Protein AF-A0A9W5V454-F1 (afdb_monomer_lite)

Structure (mmCIF, N/CA/C/O backbone):
data_AF-A0A9W5V454-F1
#
_entry.id   AF-A0A9W5V454-F1
#
loop_
_atom_site.group_PDB
_atom_site.id
_atom_site.type_symbol
_atom_site.label_atom_id
_atom_site.label_alt_id
_atom_site.label_comp_id
_atom_site.label_asym_id
_atom_site.label_entity_id
_atom_site.label_seq_id
_atom_site.pdbx_PDB_ins_code
_atom_site.Cartn_x
_atom_site.Cartn_y
_atom_site.Cartn_z
_atom_site.occupancy
_atom_site.B_iso_or_equiv
_atom_site.auth_seq_id
_atom_site.auth_comp_id
_atom_site.auth_asym_id
_atom_site.auth_atom_id
_atom_site.pdbx_PDB_model_num
ATOM 1 N N . MET A 1 1 ? 16.410 -7.524 -30.803 1.00 39.75 1 MET A N 1
ATOM 2 C CA . MET A 1 1 ? 15.091 -7.463 -30.136 1.00 39.75 1 MET A CA 1
ATOM 3 C C . MET A 1 1 ? 14.553 -6.061 -30.378 1.00 39.75 1 MET A C 1
ATOM 5 O O . MET A 1 1 ? 15.147 -5.115 -29.874 1.00 39.75 1 MET A O 1
ATOM 9 N N . LYS A 1 2 ? 13.584 -5.904 -31.294 1.00 37.28 2 LYS A N 1
ATOM 10 C CA . LYS A 1 2 ? 13.035 -4.589 -31.675 1.00 37.28 2 LYS A CA 1
ATOM 11 C C . LYS A 1 2 ? 12.623 -3.835 -30.408 1.00 37.28 2 LYS A C 1
ATOM 13 O O . LYS A 1 2 ? 12.074 -4.455 -29.501 1.00 37.28 2 LYS A O 1
ATOM 18 N N . ARG A 1 3 ? 12.926 -2.531 -30.350 1.00 53.31 3 ARG A N 1
ATOM 19 C CA . ARG A 1 3 ? 12.404 -1.606 -29.335 1.00 53.31 3 ARG A CA 1
ATOM 20 C C . ARG A 1 3 ? 10.902 -1.874 -29.227 1.00 53.31 3 ARG A C 1
ATOM 22 O O . ARG A 1 3 ? 10.184 -1.591 -30.176 1.00 53.31 3 ARG A O 1
ATOM 29 N N . ILE A 1 4 ? 10.464 -2.500 -28.132 1.00 59.22 4 ILE A N 1
ATOM 30 C CA . ILE A 1 4 ? 9.062 -2.928 -27.959 1.00 59.22 4 ILE A CA 1
ATOM 31 C C . ILE A 1 4 ? 8.127 -1.713 -28.023 1.00 59.22 4 ILE A C 1
ATOM 33 O O . ILE A 1 4 ? 6.970 -1.844 -28.396 1.00 59.22 4 ILE A O 1
ATOM 37 N N . VAL A 1 5 ? 8.663 -0.520 -27.755 1.00 68.50 5 VAL A N 1
ATOM 38 C CA . VAL A 1 5 ? 7.980 0.750 -27.967 1.00 68.50 5 VAL A CA 1
ATOM 39 C C . VAL A 1 5 ? 8.923 1.696 -28.700 1.00 68.50 5 VAL A C 1
ATOM 41 O O . VAL A 1 5 ? 10.038 1.959 -28.236 1.00 68.50 5 VAL A O 1
ATOM 44 N N . ASP A 1 6 ? 8.491 2.195 -29.855 1.00 81.38 6 ASP A N 1
ATOM 45 C CA . ASP A 1 6 ? 9.189 3.273 -30.546 1.00 81.38 6 ASP A CA 1
ATOM 46 C C . ASP A 1 6 ? 9.173 4.548 -29.688 1.00 81.38 6 ASP A C 1
ATOM 48 O O . ASP A 1 6 ? 8.191 4.853 -29.008 1.00 81.38 6 ASP A O 1
ATOM 52 N N . GLN A 1 7 ? 10.277 5.294 -29.686 1.00 80.88 7 GLN A N 1
ATOM 53 C CA . GLN A 1 7 ? 10.395 6.461 -28.820 1.00 80.88 7 GLN A CA 1
ATOM 54 C C . GLN A 1 7 ? 9.442 7.594 -29.211 1.00 80.88 7 GLN A C 1
ATOM 56 O O . GLN A 1 7 ? 8.850 8.189 -28.315 1.00 80.88 7 GLN A O 1
ATOM 61 N N . ALA A 1 8 ? 9.230 7.840 -30.504 1.00 83.00 8 ALA A N 1
ATOM 62 C CA . ALA A 1 8 ? 8.271 8.840 -30.961 1.00 83.00 8 ALA A CA 1
ATOM 63 C C . ALA A 1 8 ? 6.833 8.428 -30.615 1.00 83.00 8 ALA A C 1
ATOM 65 O O . ALA A 1 8 ? 6.040 9.274 -30.204 1.00 83.00 8 ALA A O 1
ATOM 66 N N . ILE A 1 9 ? 6.506 7.132 -30.697 1.00 84.00 9 ILE A N 1
ATOM 67 C CA . ILE A 1 9 ? 5.191 6.625 -30.270 1.00 84.00 9 ILE A CA 1
ATOM 68 C C . ILE A 1 9 ? 5.005 6.837 -28.764 1.00 84.00 9 ILE A C 1
ATOM 70 O O . ILE A 1 9 ? 4.002 7.407 -28.339 1.00 84.00 9 ILE A O 1
ATOM 74 N N . TYR A 1 10 ? 5.991 6.451 -27.954 1.00 87.00 10 TYR A N 1
ATOM 75 C CA . TYR A 1 10 ? 5.958 6.649 -26.505 1.00 87.00 10 TYR A CA 1
ATOM 76 C C . TYR A 1 10 ? 5.774 8.125 -26.125 1.00 87.00 10 TYR A C 1
ATOM 78 O O . TYR A 1 10 ? 4.933 8.467 -25.293 1.00 87.00 10 TYR A O 1
ATOM 86 N N . GLU A 1 11 ? 6.556 9.011 -26.740 1.00 87.06 11 GLU A N 1
ATOM 87 C CA . GLU A 1 11 ? 6.515 10.445 -26.457 1.00 87.06 11 GLU A CA 1
ATOM 88 C C . GLU A 1 11 ? 5.177 11.069 -26.854 1.00 87.06 11 GLU A C 1
ATOM 90 O O . GLU A 1 11 ? 4.673 11.912 -26.114 1.00 87.06 11 GLU A O 1
ATOM 95 N N . LYS A 1 12 ? 4.567 10.607 -27.948 1.00 89.00 12 LYS A N 1
ATOM 96 C CA . LYS A 1 12 ? 3.284 11.114 -28.439 1.00 89.00 12 LYS A CA 1
ATOM 97 C C . LYS A 1 12 ? 2.076 10.612 -27.643 1.00 89.00 12 LYS A C 1
ATOM 99 O O . LYS A 1 12 ? 1.143 11.379 -27.433 1.00 89.00 12 LYS A O 1
ATOM 104 N N . HIS A 1 13 ? 2.074 9.346 -27.232 1.00 89.62 13 HIS A N 1
ATOM 105 C CA . HIS A 1 13 ? 0.851 8.665 -26.792 1.00 89.62 13 HIS A CA 1
ATOM 106 C C . HIS A 1 13 ? 0.743 8.454 -25.275 1.00 89.62 13 HIS A C 1
ATOM 108 O O . HIS A 1 13 ? -0.348 8.536 -24.711 1.00 89.62 13 HIS A O 1
ATOM 114 N N . VAL A 1 14 ? 1.858 8.226 -24.579 1.00 92.69 14 VAL A N 1
ATOM 115 C CA . VAL A 1 14 ? 1.839 8.004 -23.123 1.00 92.69 14 VAL A CA 1
ATOM 116 C C . VAL A 1 14 ? 1.558 9.317 -22.386 1.00 92.69 14 VAL A C 1
ATOM 118 O O . VAL A 1 14 ? 2.059 10.372 -22.786 1.00 92.69 14 VAL A O 1
ATOM 121 N N . SER A 1 15 ? 0.779 9.270 -21.301 1.00 91.88 15 SER A N 1
ATOM 122 C CA . SER A 1 15 ? 0.438 10.468 -20.524 1.00 91.88 15 SER A CA 1
ATOM 123 C C . SER A 1 15 ? 1.676 11.142 -19.919 1.00 91.88 15 SER A C 1
ATOM 125 O O . SER A 1 15 ? 2.650 10.490 -19.530 1.00 91.88 15 SER A O 1
ATOM 127 N N . GLN A 1 16 ? 1.658 12.477 -19.852 1.00 87.00 16 GLN A N 1
ATOM 128 C CA . GLN A 1 16 ? 2.783 13.236 -19.302 1.00 87.00 16 GLN A CA 1
ATOM 129 C C . GLN A 1 16 ? 2.963 12.985 -17.799 1.00 87.00 16 GLN A C 1
ATOM 131 O O . GLN A 1 16 ? 4.095 12.913 -17.329 1.00 87.00 16 GLN A O 1
ATOM 136 N N . GLU A 1 17 ? 1.868 12.785 -17.066 1.00 86.06 17 GLU A N 1
ATOM 137 C CA . GLU A 1 17 ? 1.885 12.449 -15.639 1.00 86.06 17 GLU A CA 1
ATOM 138 C C . GLU A 1 17 ? 2.653 11.152 -15.370 1.00 86.06 17 GLU A C 1
ATOM 140 O O . GLU A 1 17 ? 3.581 11.135 -14.564 1.00 86.06 17 GLU A O 1
ATOM 145 N N . ASN A 1 18 ? 2.353 10.088 -16.120 1.00 93.19 18 ASN A N 1
ATOM 146 C CA . ASN A 1 18 ? 3.050 8.812 -15.988 1.00 93.19 18 ASN A CA 1
ATOM 147 C C . ASN A 1 18 ? 4.543 8.925 -16.341 1.00 93.19 18 ASN A C 1
ATOM 149 O O . ASN A 1 18 ? 5.389 8.314 -15.686 1.00 93.19 18 ASN A O 1
ATOM 153 N N . LYS A 1 19 ? 4.895 9.727 -17.358 1.00 91.62 19 LYS A N 1
ATOM 154 C CA . LYS A 1 19 ? 6.303 9.995 -17.707 1.00 91.62 19 LYS A CA 1
ATOM 155 C C . LYS A 1 19 ? 7.037 10.716 -16.577 1.00 91.62 19 LYS A C 1
ATOM 157 O O . LYS A 1 19 ? 8.186 10.374 -16.299 1.00 91.62 19 LYS A O 1
ATOM 162 N N . ASN A 1 20 ? 6.391 11.700 -15.952 1.00 87.56 20 ASN A N 1
ATOM 163 C CA . ASN A 1 20 ? 6.958 12.448 -14.832 1.00 87.56 20 ASN A CA 1
ATOM 164 C C . ASN A 1 20 ? 7.183 11.528 -13.624 1.00 87.56 20 ASN A C 1
ATOM 166 O O . ASN A 1 20 ? 8.293 11.485 -13.108 1.00 87.56 20 ASN A O 1
ATOM 170 N N . LEU A 1 21 ? 6.204 10.685 -13.285 1.00 90.50 21 LEU A N 1
ATOM 171 C CA . LEU A 1 21 ? 6.318 9.698 -12.207 1.00 90.50 21 LEU A CA 1
ATOM 172 C C . LEU A 1 21 ? 7.517 8.765 -12.394 1.00 90.50 21 LEU A C 1
ATOM 174 O O . LEU A 1 21 ? 8.324 8.579 -11.484 1.00 90.50 21 LEU A O 1
ATOM 178 N N . VAL A 1 22 ? 7.687 8.208 -13.596 1.00 93.88 22 VAL A N 1
ATOM 179 C CA . VAL A 1 22 ? 8.844 7.349 -13.890 1.00 93.88 22 VAL A CA 1
ATOM 180 C C . VAL A 1 22 ? 10.156 8.127 -13.785 1.00 93.88 22 VAL A C 1
ATOM 182 O O . VAL A 1 22 ? 11.158 7.578 -13.326 1.00 93.88 22 VAL A O 1
ATOM 185 N N . LYS A 1 23 ? 10.178 9.398 -14.195 1.00 89.75 23 LYS A N 1
ATOM 186 C CA . LYS A 1 23 ? 11.367 10.247 -14.079 1.00 89.75 23 LYS A CA 1
ATOM 187 C C . LYS A 1 23 ? 11.752 10.462 -12.614 1.00 89.75 23 LYS A C 1
ATOM 189 O O . LYS A 1 23 ? 12.921 10.265 -12.285 1.00 89.75 23 LYS A O 1
ATOM 194 N N . ASP A 1 24 ? 10.793 10.796 -11.760 1.00 87.88 24 ASP A N 1
ATOM 195 C CA . ASP A 1 24 ? 11.021 11.029 -10.330 1.00 87.88 24 ASP A CA 1
ATOM 196 C C . ASP A 1 24 ? 11.481 9.744 -9.635 1.00 87.88 24 ASP A C 1
ATOM 198 O O . ASP A 1 24 ? 12.518 9.727 -8.969 1.00 87.88 24 ASP A O 1
ATOM 202 N N . PHE A 1 25 ? 10.821 8.622 -9.934 1.00 93.81 25 PHE A N 1
ATOM 203 C CA . PHE A 1 25 ? 11.232 7.295 -9.481 1.00 93.81 25 PHE A CA 1
ATOM 204 C C . PHE A 1 25 ? 12.695 6.974 -9.834 1.00 93.81 25 PHE A C 1
ATOM 206 O O . PHE A 1 25 ? 13.459 6.474 -9.004 1.00 93.81 25 PHE A O 1
ATOM 213 N N . LEU A 1 26 ? 13.117 7.249 -11.073 1.00 91.31 26 LEU A N 1
ATOM 214 C CA . LEU A 1 26 ? 14.489 6.984 -11.514 1.00 91.31 26 LEU A CA 1
ATOM 215 C C . LEU A 1 26 ? 15.509 7.912 -10.839 1.00 91.31 26 LEU A C 1
ATOM 217 O O . LEU A 1 26 ? 16.629 7.470 -10.565 1.00 91.31 26 LEU A O 1
ATOM 221 N N . ILE A 1 27 ? 15.142 9.169 -10.565 1.00 83.81 27 ILE A N 1
ATOM 222 C CA . ILE A 1 27 ? 15.972 10.114 -9.805 1.00 83.81 27 ILE A CA 1
ATOM 223 C C . ILE A 1 27 ? 16.188 9.587 -8.385 1.00 83.81 27 ILE A C 1
ATOM 225 O O . ILE A 1 27 ? 17.335 9.498 -7.944 1.00 83.81 27 ILE A O 1
ATOM 229 N N . GLU A 1 28 ? 15.126 9.140 -7.718 1.00 86.81 28 GLU A N 1
ATOM 230 C CA . GLU A 1 28 ? 15.200 8.576 -6.369 1.00 86.81 28 GLU A CA 1
ATOM 231 C C . GLU A 1 28 ? 16.066 7.309 -6.340 1.00 86.81 28 GLU A C 1
ATOM 233 O O . GLU A 1 28 ? 16.999 7.181 -5.544 1.00 86.81 28 GLU A O 1
ATOM 238 N N . LYS A 1 29 ? 15.867 6.378 -7.283 1.00 89.50 29 LYS A N 1
ATOM 239 C CA . LYS A 1 29 ? 16.714 5.174 -7.369 1.00 89.50 29 LYS A CA 1
ATOM 240 C C . LYS A 1 29 ? 18.180 5.501 -7.640 1.00 89.50 29 LYS A C 1
ATOM 242 O O . LYS A 1 29 ? 19.059 4.784 -7.154 1.00 89.50 29 LYS A O 1
ATOM 247 N N . LYS A 1 30 ? 18.462 6.570 -8.388 1.00 88.06 30 LYS A N 1
ATOM 248 C CA . LYS A 1 30 ? 19.827 7.060 -8.597 1.00 88.06 30 LYS A CA 1
ATOM 249 C C . LYS A 1 30 ? 20.415 7.630 -7.305 1.00 88.06 30 LYS A C 1
ATOM 251 O O . LYS A 1 30 ? 21.558 7.307 -6.991 1.00 88.06 30 LYS A O 1
ATOM 256 N N . ALA A 1 31 ? 19.646 8.414 -6.549 1.00 77.44 31 ALA A N 1
ATOM 257 C CA . ALA A 1 31 ? 20.058 8.943 -5.247 1.00 77.44 31 ALA A CA 1
ATOM 258 C C . ALA A 1 31 ? 20.346 7.820 -4.232 1.00 77.44 31 ALA A C 1
ATOM 260 O O . ALA A 1 31 ? 21.327 7.886 -3.497 1.00 77.44 31 ALA A O 1
ATOM 261 N N . GLN A 1 32 ? 19.583 6.723 -4.285 1.00 86.12 32 GLN A N 1
ATOM 262 C CA . GLN A 1 32 ? 19.812 5.492 -3.511 1.00 86.12 32 GLN A CA 1
ATOM 263 C C . GLN A 1 32 ? 21.045 4.677 -3.964 1.00 86.12 32 GLN A C 1
ATOM 265 O O . GLN A 1 32 ? 21.278 3.576 -3.459 1.00 86.12 32 GLN A O 1
ATOM 270 N N . GLY A 1 33 ? 21.824 5.161 -4.937 1.00 86.69 33 GLY A N 1
ATOM 271 C CA . GLY A 1 33 ? 23.062 4.522 -5.386 1.00 86.69 33 GLY A CA 1
ATOM 272 C C . GLY A 1 33 ? 22.863 3.273 -6.250 1.00 86.69 33 GLY A C 1
ATOM 273 O O . GLY A 1 33 ? 23.749 2.419 -6.309 1.00 86.69 33 GLY A O 1
ATOM 274 N N . LYS A 1 34 ? 21.711 3.115 -6.918 1.00 91.44 34 LYS A N 1
ATOM 275 C CA . LYS A 1 34 ? 21.506 1.989 -7.846 1.00 91.44 34 LYS A CA 1
ATOM 276 C C . LYS A 1 34 ? 22.425 2.096 -9.066 1.00 91.44 34 LYS A C 1
ATOM 278 O O . LYS A 1 34 ? 22.668 3.180 -9.592 1.00 91.44 34 LYS A O 1
ATOM 283 N N . ALA A 1 35 ? 22.897 0.943 -9.542 1.00 93.62 35 ALA A N 1
ATOM 284 C CA . ALA A 1 35 ? 23.767 0.860 -10.710 1.00 93.62 35 ALA A CA 1
ATOM 285 C C . ALA A 1 35 ? 23.092 1.433 -11.968 1.00 93.62 35 ALA A C 1
ATOM 287 O O . ALA A 1 35 ? 21.892 1.250 -12.185 1.00 93.62 35 ALA A O 1
ATOM 288 N N . ALA A 1 36 ? 23.881 2.071 -12.838 1.00 92.88 36 ALA A N 1
ATOM 289 C CA . ALA A 1 36 ? 23.383 2.695 -14.066 1.00 92.88 36 ALA A CA 1
ATOM 290 C C . ALA A 1 36 ? 22.657 1.700 -14.990 1.00 92.88 36 ALA A C 1
ATOM 292 O O . ALA A 1 36 ? 21.616 2.029 -15.556 1.00 92.88 36 ALA A O 1
ATOM 293 N N . SER A 1 37 ? 23.153 0.463 -15.078 1.00 90.69 37 SER A N 1
ATOM 294 C CA . SER A 1 37 ? 22.503 -0.623 -15.822 1.00 90.69 37 SER A CA 1
ATOM 295 C C . SER A 1 37 ? 21.125 -0.978 -15.252 1.00 90.69 37 SER A C 1
ATOM 297 O O . SER A 1 37 ? 20.185 -1.210 -16.006 1.00 90.69 37 SER A O 1
ATOM 299 N N . THR A 1 38 ? 20.966 -0.957 -13.926 1.00 91.69 38 THR A N 1
ATOM 300 C CA . THR A 1 38 ? 19.680 -1.193 -13.255 1.00 91.69 38 THR A CA 1
ATOM 301 C C . THR A 1 38 ? 18.695 -0.052 -13.503 1.00 91.69 38 THR A C 1
ATOM 303 O O . THR A 1 38 ? 17.525 -0.307 -13.768 1.00 91.69 38 THR A O 1
ATOM 306 N N . LEU A 1 39 ? 19.153 1.204 -13.469 1.00 91.81 39 LEU A N 1
ATOM 307 C CA . LEU A 1 39 ? 18.317 2.367 -13.800 1.00 91.81 39 LEU A CA 1
ATOM 308 C C . LEU A 1 39 ? 17.845 2.321 -15.255 1.00 91.81 39 LEU A C 1
ATOM 310 O O . LEU A 1 39 ? 16.681 2.589 -15.547 1.00 91.81 39 LEU A O 1
ATOM 314 N N . GLN A 1 40 ? 18.739 1.935 -16.166 1.00 92.25 40 GLN A N 1
ATOM 315 C CA . GLN A 1 40 ? 18.404 1.758 -17.571 1.00 92.25 40 GLN A CA 1
ATOM 316 C C . GLN A 1 40 ? 17.364 0.645 -17.757 1.00 92.25 40 GLN A C 1
ATOM 318 O O . GLN A 1 40 ? 16.404 0.835 -18.500 1.00 92.25 40 GLN A O 1
ATOM 323 N N . GLN A 1 41 ? 17.513 -0.478 -17.050 1.00 91.19 41 GLN A N 1
ATOM 324 C CA . GLN A 1 41 ? 16.542 -1.570 -17.070 1.00 91.19 41 GLN A CA 1
ATOM 325 C C . GLN A 1 41 ? 15.166 -1.116 -16.564 1.00 91.19 41 GLN A C 1
ATOM 327 O O . GLN A 1 41 ? 14.173 -1.325 -17.256 1.00 91.19 41 GLN A O 1
ATOM 332 N N . TYR A 1 42 ? 15.106 -0.428 -15.416 1.00 94.88 42 TYR A N 1
ATOM 333 C CA . TYR A 1 42 ? 13.855 0.128 -14.893 1.00 94.88 42 TYR A CA 1
ATOM 334 C C . TYR A 1 42 ? 13.178 1.068 -15.890 1.00 94.88 42 TYR A C 1
ATOM 336 O O . TYR A 1 42 ? 11.975 0.959 -16.106 1.00 94.88 42 TYR A O 1
ATOM 344 N N . ASN A 1 43 ? 13.946 1.958 -16.522 1.00 93.44 43 ASN A N 1
ATOM 345 C CA . ASN A 1 43 ? 13.423 2.869 -17.533 1.00 93.44 43 ASN A CA 1
ATOM 346 C C . ASN A 1 43 ? 12.803 2.096 -18.707 1.00 93.44 43 ASN A C 1
ATOM 348 O O . ASN A 1 43 ? 11.653 2.331 -19.067 1.00 93.44 43 ASN A O 1
ATOM 352 N N . TRP A 1 44 ? 13.525 1.129 -19.279 1.00 92.00 44 TRP A N 1
ATOM 353 C CA . TRP A 1 44 ? 13.001 0.332 -20.392 1.00 92.00 44 TRP A CA 1
ATOM 354 C C . TRP A 1 44 ? 11.741 -0.445 -20.025 1.00 92.00 44 TRP A C 1
ATOM 356 O O . TRP A 1 44 ? 10.802 -0.500 -20.818 1.00 92.00 44 TRP A O 1
ATOM 366 N N . ASP A 1 45 ? 11.709 -1.013 -18.826 1.00 94.31 45 ASP A N 1
ATOM 367 C CA . ASP A 1 45 ? 10.592 -1.821 -18.352 1.00 94.31 45 ASP A CA 1
ATOM 368 C C . ASP A 1 45 ? 9.345 -0.973 -18.136 1.00 94.31 45 ASP A C 1
ATOM 370 O O . ASP A 1 45 ? 8.279 -1.288 -18.669 1.00 94.31 45 ASP A O 1
ATOM 374 N N . LEU A 1 46 ? 9.495 0.152 -17.438 1.00 95.38 46 LEU A N 1
ATOM 375 C CA . LEU A 1 46 ? 8.398 1.078 -17.186 1.00 95.38 46 LEU A CA 1
ATOM 376 C C . LEU A 1 46 ? 7.894 1.721 -18.480 1.00 95.38 46 LEU A C 1
ATOM 378 O O . LEU A 1 46 ? 6.691 1.897 -18.629 1.00 95.38 46 LEU A O 1
ATOM 382 N N . ARG A 1 47 ? 8.759 1.983 -19.467 1.00 93.38 47 ARG A N 1
ATOM 383 C CA . ARG A 1 47 ? 8.318 2.472 -20.785 1.00 93.38 47 ARG A CA 1
ATOM 384 C C . ARG A 1 47 ? 7.395 1.490 -21.503 1.00 93.38 47 ARG A C 1
ATOM 386 O O . ARG A 1 47 ? 6.403 1.915 -22.087 1.00 93.38 47 ARG A O 1
ATOM 393 N N . ILE A 1 48 ? 7.713 0.196 -21.457 1.00 92.62 48 ILE A N 1
ATOM 394 C CA . ILE A 1 48 ? 6.869 -0.856 -22.045 1.00 92.62 48 ILE A CA 1
ATOM 395 C C . ILE A 1 48 ? 5.523 -0.912 -21.327 1.00 92.62 48 ILE A C 1
ATOM 397 O O . ILE A 1 48 ? 4.480 -0.932 -21.975 1.00 92.62 48 ILE A O 1
ATOM 401 N N . ILE A 1 49 ? 5.549 -0.892 -19.994 1.00 95.12 49 ILE A N 1
ATOM 402 C CA . ILE A 1 49 ? 4.342 -0.909 -19.165 1.00 95.12 49 ILE A CA 1
ATOM 403 C C . ILE A 1 49 ? 3.443 0.287 -19.477 1.00 95.12 49 ILE A C 1
ATOM 405 O O . ILE A 1 49 ? 2.260 0.104 -19.741 1.00 95.12 49 ILE A O 1
ATOM 409 N N . LEU A 1 50 ? 3.998 1.498 -19.487 1.00 95.44 50 LEU A N 1
ATOM 410 C CA . LEU A 1 50 ? 3.235 2.718 -19.734 1.00 95.44 50 LEU A CA 1
ATOM 411 C C . LEU A 1 50 ? 2.609 2.755 -21.128 1.00 95.44 50 LEU A C 1
ATOM 413 O O . LEU A 1 50 ? 1.491 3.236 -21.285 1.00 95.44 50 LEU A O 1
ATOM 417 N N . PHE A 1 51 ? 3.299 2.215 -22.132 1.00 93.56 51 PHE A N 1
ATOM 418 C CA . PHE A 1 51 ? 2.717 2.066 -23.461 1.00 93.56 51 PHE A CA 1
ATOM 419 C C . PHE A 1 51 ? 1.542 1.082 -23.463 1.00 93.56 51 PHE A C 1
ATOM 421 O O . PHE A 1 51 ? 0.494 1.384 -24.015 1.00 93.56 51 PHE A O 1
ATOM 428 N N . LEU A 1 52 ? 1.658 -0.059 -22.787 1.00 93.44 52 LEU A N 1
ATOM 429 C CA . LEU A 1 52 ? 0.552 -1.020 -22.711 1.00 93.44 52 LEU A CA 1
ATOM 430 C C . LEU A 1 52 ? -0.623 -0.503 -21.870 1.00 93.44 52 LEU A C 1
ATOM 432 O O . LEU A 1 52 ? -1.770 -0.844 -22.145 1.00 93.44 52 LEU A O 1
ATOM 436 N N . ILE A 1 53 ? -0.362 0.367 -20.893 1.00 94.81 53 ILE A N 1
ATOM 437 C CA . ILE A 1 53 ? -1.403 1.115 -20.177 1.00 94.81 53 ILE A CA 1
ATOM 438 C C . ILE A 1 53 ? -2.139 2.071 -21.119 1.00 94.81 53 ILE A C 1
ATOM 440 O O . ILE A 1 53 ? -3.365 2.154 -21.066 1.00 94.81 53 ILE A O 1
ATOM 444 N N . HIS A 1 54 ? -1.419 2.753 -22.011 1.00 93.44 54 HIS A N 1
ATOM 445 C CA . HIS A 1 54 ? -2.046 3.554 -23.059 1.00 93.44 54 HIS A CA 1
ATOM 446 C C . HIS A 1 54 ? -2.950 2.703 -23.966 1.00 93.44 54 HIS A C 1
ATOM 448 O O . HIS A 1 54 ? -4.120 3.037 -24.126 1.00 93.44 54 HIS A O 1
ATOM 454 N N . GLU A 1 55 ? -2.435 1.589 -24.490 1.00 92.69 55 GLU A N 1
ATOM 455 C CA . GLU A 1 55 ? -3.140 0.756 -25.477 1.00 92.69 55 GLU A CA 1
ATOM 456 C C . GLU A 1 55 ? -4.365 0.022 -24.909 1.00 92.69 55 GLU A C 1
ATOM 458 O O . GLU A 1 55 ? -5.356 -0.164 -25.612 1.00 92.69 55 GLU A O 1
ATOM 463 N N . HIS A 1 56 ? -4.311 -0.415 -23.646 1.00 92.25 56 HIS A N 1
ATOM 464 C CA . HIS A 1 56 ? -5.309 -1.341 -23.092 1.00 92.25 56 HIS A CA 1
ATOM 465 C C . HIS A 1 56 ? -6.087 -0.805 -21.886 1.00 92.25 56 HIS A C 1
ATOM 467 O O . HIS A 1 56 ? -7.064 -1.427 -21.470 1.00 92.25 56 HIS A O 1
ATOM 473 N N . PHE A 1 57 ? -5.662 0.316 -21.303 1.00 92.69 57 PHE A N 1
ATOM 474 C CA . PHE A 1 57 ? -6.209 0.830 -20.045 1.00 92.69 57 PHE A CA 1
ATOM 475 C C . PHE A 1 57 ? -6.473 2.337 -20.101 1.00 92.69 57 PHE A C 1
ATOM 477 O O . PHE A 1 57 ? -6.360 3.017 -19.084 1.00 92.69 57 PHE A O 1
ATOM 484 N N . GLU A 1 58 ? -6.798 2.862 -21.286 1.00 92.25 58 GLU A N 1
ATOM 485 C CA . GLU A 1 58 ? -7.181 4.268 -21.496 1.00 92.25 58 GLU A CA 1
ATOM 486 C C . GLU A 1 58 ? -6.139 5.267 -20.961 1.00 92.25 58 GLU A C 1
ATOM 488 O O . GLU A 1 58 ? -6.468 6.375 -20.546 1.00 92.25 58 GLU A O 1
ATOM 493 N N . ASN A 1 59 ? -4.857 4.877 -20.970 1.00 92.00 59 ASN A N 1
ATOM 494 C CA . ASN A 1 59 ? -3.750 5.704 -20.478 1.00 92.00 59 ASN A CA 1
ATOM 495 C C . ASN A 1 59 ? -3.889 6.115 -19.000 1.00 92.00 59 ASN A C 1
ATOM 497 O O . ASN A 1 59 ? -3.372 7.162 -18.600 1.00 92.00 59 ASN A O 1
ATOM 501 N N . LYS A 1 60 ? -4.582 5.287 -18.206 1.00 91.88 60 LYS A N 1
ATOM 502 C CA . LYS A 1 60 ? -4.805 5.485 -16.771 1.00 91.88 60 LYS A CA 1
ATOM 503 C C . LYS A 1 60 ? -3.504 5.827 -16.034 1.00 91.88 60 LYS A C 1
ATOM 505 O O . LYS A 1 60 ? -2.426 5.320 -16.369 1.00 91.88 60 LYS A O 1
ATOM 510 N N . ASN A 1 61 ? -3.589 6.684 -15.018 1.00 89.94 61 ASN A N 1
ATOM 511 C CA . ASN A 1 61 ? -2.426 7.004 -14.199 1.00 89.94 61 ASN A CA 1
ATOM 512 C C . ASN A 1 61 ? -1.957 5.746 -13.435 1.00 89.94 61 ASN A C 1
ATOM 514 O O . ASN A 1 61 ? -2.776 4.954 -12.964 1.00 89.94 61 ASN A O 1
ATOM 518 N N . LEU A 1 62 ? -0.642 5.539 -13.312 1.00 89.88 62 LEU A N 1
ATOM 519 C CA . LEU A 1 62 ? -0.061 4.389 -12.609 1.00 89.88 62 LEU A CA 1
ATOM 520 C C . LEU A 1 62 ? -0.632 4.220 -11.195 1.00 89.88 62 LEU A C 1
ATOM 522 O O . LEU A 1 62 ? -0.896 3.092 -10.780 1.00 89.88 62 LEU A O 1
ATOM 526 N N . ILE A 1 63 ? -0.861 5.323 -10.478 1.00 84.44 63 ILE A N 1
ATOM 527 C CA . ILE A 1 63 ? -1.373 5.296 -9.098 1.00 84.44 63 ILE A CA 1
ATOM 528 C C . ILE A 1 63 ? -2.853 4.892 -9.017 1.00 84.44 63 ILE A C 1
ATOM 530 O O . ILE A 1 63 ? -3.326 4.482 -7.961 1.00 84.44 63 ILE A O 1
ATOM 534 N N . GLU A 1 64 ? -3.579 4.971 -10.131 1.00 84.25 64 GLU A N 1
ATOM 535 C CA . GLU A 1 64 ? -4.995 4.608 -10.235 1.00 84.25 64 GLU A CA 1
ATOM 536 C C . GLU A 1 64 ? -5.192 3.165 -10.721 1.00 84.25 64 GLU A C 1
ATOM 538 O O . GLU A 1 64 ? -6.326 2.679 -10.804 1.00 84.25 64 GLU A O 1
ATOM 543 N N . LEU A 1 65 ? -4.105 2.459 -11.060 1.00 84.44 65 LEU A N 1
ATOM 544 C CA . LEU A 1 65 ? -4.181 1.068 -11.485 1.00 84.44 65 LEU A CA 1
ATOM 545 C C . LEU A 1 65 ? -4.792 0.213 -10.380 1.00 84.44 65 LEU A C 1
ATOM 547 O O . LEU A 1 65 ? -4.261 0.052 -9.279 1.00 84.44 65 LEU A O 1
ATOM 551 N N . THR A 1 66 ? -5.913 -0.412 -10.713 1.00 81.88 66 THR A N 1
ATOM 552 C CA . THR A 1 66 ? -6.548 -1.368 -9.824 1.00 81.88 66 THR A CA 1
ATOM 553 C C . THR A 1 66 ? -5.795 -2.692 -9.856 1.00 81.88 66 THR A C 1
ATOM 555 O O . THR A 1 66 ? -5.046 -3.020 -10.779 1.00 81.88 66 THR A O 1
ATOM 558 N N . ARG A 1 67 ? -6.069 -3.547 -8.872 1.00 73.94 67 ARG A N 1
ATOM 559 C CA . ARG A 1 67 ? -5.540 -4.918 -8.873 1.00 73.94 67 ARG A CA 1
ATOM 560 C C . ARG A 1 67 ? -5.956 -5.714 -10.115 1.00 73.94 67 ARG A C 1
ATOM 562 O O . ARG A 1 67 ? -5.185 -6.545 -10.589 1.00 73.94 67 ARG A O 1
ATOM 569 N N . LYS A 1 68 ? -7.160 -5.454 -10.637 1.00 78.62 68 LYS A N 1
ATOM 570 C CA . LYS A 1 68 ? -7.647 -6.063 -11.879 1.00 78.62 68 LYS A CA 1
ATOM 571 C C . LYS A 1 68 ? -6.797 -5.611 -13.067 1.00 78.62 68 LYS A C 1
ATOM 573 O O . LYS A 1 68 ? -6.426 -6.452 -13.877 1.00 78.62 68 LYS A O 1
ATOM 578 N N . ASP A 1 69 ? -6.433 -4.332 -13.116 1.00 87.75 69 ASP A N 1
ATOM 579 C 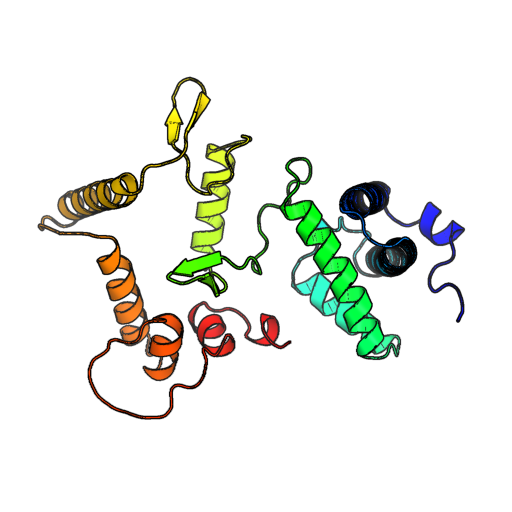CA . ASP A 1 69 ? -5.597 -3.781 -14.186 1.00 87.75 69 ASP A CA 1
ATOM 580 C C . ASP A 1 69 ? -4.206 -4.428 -14.185 1.00 87.75 69 ASP A C 1
ATOM 582 O O . ASP A 1 69 ? -3.751 -4.914 -15.213 1.00 87.75 69 ASP A O 1
ATOM 586 N N . ILE A 1 70 ? -3.576 -4.555 -13.011 1.00 88.38 70 ILE A N 1
ATOM 587 C CA . ILE A 1 70 ? -2.258 -5.199 -12.859 1.00 88.38 70 ILE A CA 1
ATOM 588 C C . ILE A 1 70 ? -2.294 -6.681 -13.277 1.00 88.38 70 ILE A C 1
ATOM 590 O O . ILE A 1 70 ? -1.362 -7.170 -13.918 1.00 88.38 70 ILE A O 1
ATOM 594 N N . ARG A 1 71 ? -3.369 -7.407 -12.939 1.00 83.25 71 ARG A N 1
ATOM 595 C CA . ARG A 1 71 ? -3.566 -8.801 -13.372 1.00 83.25 71 ARG A CA 1
ATOM 596 C C . ARG A 1 71 ? -3.717 -8.891 -14.887 1.00 83.25 71 ARG A C 1
ATOM 598 O O . ARG A 1 71 ? -3.031 -9.689 -15.516 1.00 83.25 71 ARG A O 1
ATOM 605 N N . ASN A 1 72 ? -4.589 -8.068 -15.460 1.00 86.12 72 ASN A N 1
ATOM 606 C CA . ASN A 1 72 ? -4.828 -8.041 -16.898 1.00 86.12 72 ASN A CA 1
ATOM 607 C C . ASN A 1 72 ? -3.556 -7.657 -17.663 1.00 86.12 72 ASN A C 1
ATOM 609 O O . ASN A 1 72 ? -3.260 -8.261 -18.684 1.00 86.12 72 ASN A O 1
ATOM 613 N N . LEU A 1 73 ? -2.758 -6.728 -17.132 1.00 90.62 73 LEU A N 1
ATOM 614 C CA . LEU A 1 73 ? -1.463 -6.358 -17.695 1.00 90.62 73 LEU A CA 1
ATOM 615 C C . LEU A 1 73 ? -0.485 -7.547 -17.701 1.00 90.62 73 LEU A C 1
ATOM 617 O O . LEU A 1 73 ? 0.193 -7.781 -18.697 1.00 90.62 73 LEU A O 1
ATOM 621 N N . SER A 1 74 ? -0.452 -8.342 -16.625 1.00 89.50 74 SER A N 1
ATOM 622 C CA . SER A 1 74 ? 0.354 -9.569 -16.577 1.00 89.50 74 SER A CA 1
ATOM 623 C C . SER A 1 74 ? -0.093 -10.614 -17.603 1.00 89.50 74 SER A C 1
ATOM 625 O O . SER A 1 74 ? 0.762 -11.295 -18.166 1.00 89.50 74 SER A O 1
ATOM 627 N N . ILE A 1 75 ? -1.402 -10.744 -17.839 1.00 88.62 75 ILE A N 1
ATOM 628 C CA . ILE A 1 75 ? -1.960 -11.640 -18.863 1.00 88.62 75 ILE A CA 1
ATOM 629 C C . ILE A 1 75 ? -1.565 -11.140 -20.256 1.00 88.62 75 ILE A C 1
ATOM 631 O O . ILE A 1 75 ? -1.044 -11.916 -21.045 1.00 88.62 75 ILE A O 1
ATOM 635 N N . ILE A 1 76 ? -1.672 -9.833 -20.517 1.00 91.50 76 ILE A N 1
ATOM 636 C CA . ILE A 1 76 ? -1.232 -9.226 -21.783 1.00 91.50 76 ILE A CA 1
ATOM 637 C C . ILE A 1 76 ? 0.246 -9.536 -22.054 1.00 91.50 76 ILE A C 1
ATOM 639 O O . ILE A 1 76 ? 0.596 -9.916 -23.168 1.00 91.50 76 ILE A O 1
ATOM 643 N N . PHE A 1 77 ? 1.130 -9.453 -21.052 1.00 90.81 77 PHE A N 1
ATOM 644 C CA . PHE A 1 77 ? 2.535 -9.828 -21.254 1.00 90.81 77 PHE A CA 1
ATOM 645 C C . PHE A 1 77 ? 2.709 -11.298 -21.666 1.00 90.81 77 PHE A C 1
ATOM 647 O O . PHE A 1 77 ? 3.575 -11.605 -22.488 1.00 90.81 77 PHE A O 1
ATOM 654 N N . GLN A 1 78 ? 1.909 -12.203 -21.098 1.00 87.75 78 GLN A N 1
ATOM 655 C CA . GLN A 1 78 ? 1.933 -13.629 -21.433 1.00 87.75 78 GLN A CA 1
ATOM 656 C C . GLN A 1 78 ? 1.373 -13.884 -22.836 1.00 87.75 78 GLN A C 1
ATOM 658 O O . GLN A 1 78 ? 2.000 -14.606 -23.609 1.00 87.75 78 GLN A O 1
ATOM 663 N N . ASP A 1 79 ? 0.270 -13.227 -23.197 1.00 90.25 79 ASP A N 1
ATOM 664 C CA . ASP A 1 79 ? -0.354 -13.311 -24.523 1.00 90.25 79 ASP A CA 1
ATOM 665 C C . ASP A 1 79 ? 0.559 -12.747 -25.624 1.00 90.25 79 ASP A C 1
ATOM 667 O O . ASP A 1 79 ? 0.562 -13.229 -26.755 1.00 90.25 79 ASP A O 1
ATOM 671 N N . MET A 1 80 ? 1.420 -11.781 -25.283 1.00 88.62 80 MET A N 1
ATOM 672 C CA . MET A 1 80 ? 2.502 -11.290 -26.148 1.00 88.62 80 MET A CA 1
ATOM 673 C C . MET A 1 80 ? 3.680 -12.278 -26.286 1.00 88.62 80 MET A C 1
ATOM 675 O O . MET A 1 80 ? 4.678 -11.957 -26.936 1.00 88.62 80 MET A O 1
ATOM 679 N N . GLY A 1 81 ? 3.609 -13.460 -25.666 1.00 89.81 81 GLY A N 1
ATOM 680 C CA . GLY A 1 81 ? 4.625 -14.511 -25.745 1.00 89.81 81 GLY A CA 1
ATOM 681 C C . GLY A 1 81 ? 5.891 -14.231 -24.930 1.00 89.81 81 GLY A C 1
ATOM 682 O O . GLY A 1 81 ? 6.950 -14.793 -25.224 1.00 89.81 81 GLY A O 1
ATOM 683 N N . MET A 1 82 ? 5.835 -13.345 -23.928 1.00 89.88 82 MET A N 1
ATOM 684 C CA . MET A 1 82 ? 6.998 -13.055 -23.086 1.00 89.88 82 MET A CA 1
ATOM 685 C C . MET A 1 82 ? 7.312 -14.222 -22.143 1.00 89.88 82 MET A C 1
ATOM 687 O O . MET A 1 82 ? 6.422 -14.854 -21.583 1.00 89.88 82 MET A O 1
ATOM 691 N N . SER A 1 83 ? 8.602 -14.478 -21.905 1.00 89.88 83 SER A N 1
ATOM 692 C CA . SER A 1 83 ? 9.014 -15.486 -20.924 1.00 89.88 83 SER A CA 1
ATOM 693 C C . SER A 1 83 ? 8.627 -15.073 -19.501 1.00 89.88 83 SER A C 1
ATOM 695 O O . SER A 1 83 ? 8.655 -13.889 -19.161 1.00 89.88 83 SER A O 1
ATOM 697 N N . ASN A 1 84 ? 8.369 -16.049 -18.626 1.00 85.75 84 ASN A N 1
ATOM 698 C CA . ASN A 1 84 ? 8.044 -15.788 -17.217 1.00 85.75 84 ASN A CA 1
ATOM 699 C C . ASN A 1 84 ? 9.096 -14.907 -16.520 1.00 85.75 84 ASN A C 1
ATOM 701 O O . ASN A 1 84 ? 8.753 -14.016 -15.750 1.00 85.75 84 ASN A O 1
ATOM 705 N N . ALA A 1 85 ? 10.382 -15.087 -16.842 1.00 84.50 85 ALA A N 1
ATOM 706 C CA . ALA A 1 85 ? 11.451 -14.237 -16.322 1.00 84.50 85 ALA A CA 1
ATOM 707 C C . ALA A 1 85 ? 11.303 -12.766 -16.760 1.00 84.50 85 ALA A C 1
ATOM 709 O O . ALA A 1 85 ? 11.522 -11.856 -15.959 1.00 84.50 85 ALA A O 1
ATOM 710 N N . ARG A 1 86 ? 10.893 -12.516 -18.012 1.00 89.12 86 ARG A N 1
ATOM 711 C CA . ARG A 1 86 ? 10.657 -11.162 -18.529 1.00 89.12 86 ARG A CA 1
ATOM 712 C C . ARG A 1 86 ? 9.437 -10.519 -17.878 1.00 89.12 86 ARG A C 1
ATOM 714 O O . ARG A 1 86 ? 9.536 -9.369 -17.454 1.00 89.12 86 ARG A O 1
ATOM 721 N N . VAL A 1 87 ? 8.340 -11.272 -17.765 1.00 88.44 87 VAL A N 1
ATOM 722 C CA . VAL A 1 87 ? 7.112 -10.853 -17.069 1.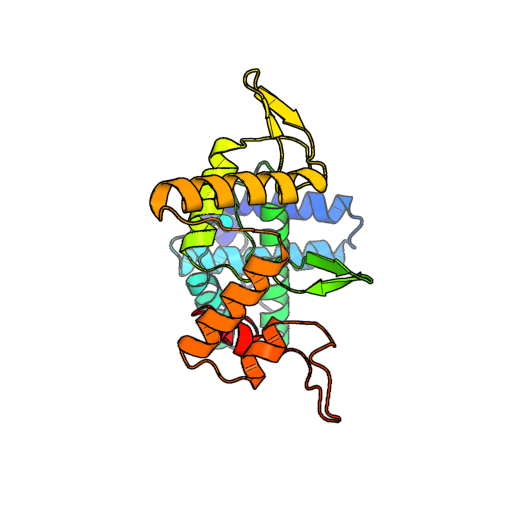00 88.44 87 VAL A CA 1
ATOM 723 C C . VAL A 1 87 ? 7.437 -10.463 -15.627 1.00 88.44 87 VAL A C 1
ATOM 725 O O . VAL A 1 87 ? 7.097 -9.367 -15.191 1.00 88.44 87 VAL A O 1
ATOM 728 N N . ASN A 1 88 ? 8.188 -11.302 -14.912 1.00 86.50 88 ASN A N 1
ATOM 729 C CA . ASN A 1 88 ? 8.597 -11.029 -13.535 1.00 86.50 88 ASN A CA 1
ATOM 730 C C . ASN A 1 88 ? 9.484 -9.783 -13.422 1.00 86.50 88 ASN A C 1
ATOM 732 O O . ASN A 1 88 ? 9.302 -8.998 -12.492 1.00 86.50 88 ASN A O 1
ATOM 736 N N . GLY A 1 89 ? 10.392 -9.559 -14.377 1.00 88.12 89 GLY A N 1
ATOM 737 C CA . GLY A 1 89 ? 11.197 -8.336 -14.449 1.00 88.12 89 GLY A CA 1
ATOM 738 C C . GLY A 1 89 ? 10.341 -7.075 -14.608 1.00 88.12 89 GLY A C 1
ATOM 739 O O . GLY A 1 89 ? 10.464 -6.148 -13.808 1.00 88.12 89 GLY A O 1
ATOM 740 N N . LEU A 1 90 ? 9.408 -7.079 -15.569 1.00 92.69 90 LEU A N 1
ATOM 741 C CA . LEU A 1 90 ? 8.461 -5.978 -15.788 1.00 92.69 90 LEU A CA 1
ATOM 742 C C . LEU A 1 90 ? 7.619 -5.716 -14.533 1.00 92.69 90 LEU A C 1
ATOM 744 O O . LEU A 1 90 ? 7.547 -4.594 -14.035 1.00 92.69 90 LEU A O 1
ATOM 748 N N . MET A 1 91 ? 7.037 -6.766 -13.958 1.00 90.12 91 MET A N 1
ATOM 749 C CA . MET A 1 91 ? 6.200 -6.648 -12.767 1.00 90.12 91 MET A CA 1
ATOM 750 C C . MET A 1 91 ? 6.994 -6.206 -11.532 1.00 90.12 91 MET A C 1
ATOM 752 O O . MET A 1 91 ? 6.454 -5.521 -10.666 1.00 90.12 91 MET A O 1
ATOM 756 N N . SER A 1 92 ? 8.277 -6.562 -11.435 1.00 90.62 92 SER A N 1
ATOM 757 C CA . SER A 1 92 ? 9.169 -6.053 -10.391 1.00 90.62 92 SER A CA 1
ATOM 758 C C . SER A 1 92 ? 9.437 -4.556 -10.559 1.00 90.62 92 SER A C 1
ATOM 760 O O . SER A 1 92 ? 9.434 -3.830 -9.565 1.00 90.62 92 SER A O 1
ATOM 762 N N . ALA A 1 93 ? 9.636 -4.083 -11.793 1.00 93.88 93 ALA A N 1
ATOM 763 C CA . ALA A 1 93 ? 9.798 -2.661 -12.088 1.00 93.88 93 ALA A CA 1
ATOM 764 C C . ALA A 1 93 ? 8.536 -1.864 -11.731 1.00 93.88 93 ALA A C 1
ATOM 766 O O . ALA A 1 93 ? 8.631 -0.876 -11.003 1.00 93.88 93 ALA A O 1
ATOM 767 N N . LEU A 1 94 ? 7.360 -2.344 -12.155 1.00 94.19 94 LEU A N 1
ATOM 768 C CA . LEU A 1 94 ? 6.070 -1.728 -11.835 1.00 94.19 94 LEU A CA 1
ATOM 769 C C . LEU A 1 94 ? 5.859 -1.608 -10.323 1.00 94.19 94 LEU A C 1
ATOM 771 O O . LEU A 1 94 ? 5.554 -0.531 -9.821 1.00 94.19 94 LEU A O 1
ATOM 775 N N . ARG A 1 95 ? 6.059 -2.702 -9.579 1.00 88.44 95 ARG A N 1
ATOM 776 C CA . ARG A 1 95 ? 5.880 -2.702 -8.120 1.00 88.44 95 ARG A CA 1
ATOM 777 C C . ARG A 1 95 ? 6.841 -1.748 -7.425 1.00 88.44 95 ARG A C 1
ATOM 779 O O . ARG A 1 95 ? 6.414 -1.054 -6.513 1.00 88.44 95 ARG A O 1
ATOM 786 N N . SER A 1 96 ? 8.100 -1.686 -7.862 1.00 90.00 96 SER A N 1
ATOM 787 C CA . SER A 1 96 ? 9.059 -0.753 -7.271 1.00 90.00 96 SER A CA 1
ATOM 788 C C . SER A 1 96 ? 8.682 0.708 -7.526 1.00 90.00 96 SER A C 1
ATOM 790 O O . SER A 1 96 ? 8.960 1.533 -6.660 1.00 90.00 96 SER A O 1
ATOM 792 N N . ALA A 1 97 ? 8.090 1.026 -8.681 1.00 91.44 97 ALA A N 1
ATOM 793 C CA . ALA A 1 97 ? 7.609 2.372 -8.984 1.00 91.44 97 ALA A CA 1
ATOM 794 C C . ALA A 1 97 ? 6.366 2.732 -8.154 1.00 91.44 97 ALA A C 1
ATOM 796 O O . ALA A 1 97 ? 6.310 3.813 -7.585 1.00 91.44 97 ALA A O 1
ATOM 797 N N . LEU A 1 98 ? 5.411 1.809 -8.004 1.00 87.75 98 LEU A N 1
ATOM 798 C CA . LEU A 1 98 ? 4.231 2.028 -7.159 1.00 87.75 98 LEU A CA 1
ATOM 799 C C . LEU A 1 98 ? 4.576 2.118 -5.666 1.00 87.75 98 LEU A C 1
ATOM 801 O O . LEU A 1 98 ? 3.923 2.851 -4.937 1.00 87.75 98 LEU A O 1
ATOM 805 N N . GLU A 1 99 ? 5.587 1.380 -5.199 1.00 83.19 99 GLU A N 1
ATOM 806 C CA . GLU A 1 99 ? 6.093 1.501 -3.825 1.00 83.19 99 GLU A CA 1
ATOM 807 C C . GLU A 1 99 ? 6.724 2.875 -3.590 1.00 83.19 99 GLU A C 1
ATOM 809 O O . GLU A 1 99 ? 6.430 3.500 -2.582 1.00 83.19 99 GLU A O 1
ATOM 814 N N . PHE A 1 100 ? 7.488 3.392 -4.558 1.00 85.56 100 PHE A N 1
ATOM 815 C CA . PHE A 1 100 ? 7.968 4.774 -4.516 1.00 85.56 100 PHE A CA 1
ATOM 816 C C . PHE A 1 100 ? 6.812 5.777 -4.400 1.00 85.56 100 PHE A C 1
ATOM 818 O O . PHE A 1 100 ? 6.847 6.623 -3.519 1.00 85.56 100 PHE A O 1
ATOM 825 N N . CYS A 1 101 ? 5.752 5.632 -5.200 1.00 80.88 101 CYS A N 1
ATOM 826 C CA . CYS A 1 101 ? 4.578 6.503 -5.092 1.00 80.88 101 CYS A CA 1
ATOM 827 C C . CYS A 1 101 ? 3.826 6.359 -3.762 1.00 80.88 101 CYS A C 1
ATOM 829 O O . CYS A 1 101 ? 3.148 7.289 -3.357 1.00 80.88 101 CYS A O 1
ATOM 831 N N . ALA A 1 102 ? 3.898 5.198 -3.106 1.00 71.06 102 ALA A N 1
ATOM 832 C CA . ALA A 1 102 ? 3.284 4.978 -1.796 1.00 71.06 102 ALA A CA 1
ATOM 833 C C . ALA A 1 102 ? 4.033 5.673 -0.661 1.00 71.06 102 ALA A C 1
ATOM 835 O O . ALA A 1 102 ? 3.424 6.032 0.344 1.00 71.06 102 ALA A O 1
ATOM 836 N N . ASP A 1 103 ? 5.351 5.780 -0.811 1.00 68.50 103 ASP A N 1
ATOM 837 C CA . ASP A 1 103 ? 6.254 6.329 0.194 1.00 68.50 103 ASP A CA 1
ATOM 838 C C . ASP A 1 103 ? 6.476 7.845 0.013 1.00 68.50 103 ASP A C 1
ATOM 840 O O . ASP A 1 103 ? 7.032 8.485 0.904 1.00 68.50 103 ASP A O 1
ATOM 844 N N . ASP A 1 104 ? 6.060 8.413 -1.124 1.00 65.81 104 ASP A N 1
ATOM 845 C CA . ASP A 1 104 ? 6.243 9.820 -1.485 1.00 65.81 104 ASP A CA 1
ATOM 846 C C . ASP A 1 104 ? 4.949 10.633 -1.270 1.00 65.81 104 ASP A C 1
ATOM 848 O O . ASP A 1 104 ? 3.929 10.397 -1.919 1.00 65.81 104 ASP A O 1
ATOM 852 N N . ASP A 1 105 ? 5.007 11.620 -0.365 1.00 52.34 105 ASP A N 1
ATOM 853 C CA . ASP A 1 105 ? 3.886 12.486 0.041 1.00 52.34 105 ASP A CA 1
ATOM 854 C C . ASP A 1 105 ? 3.329 13.387 -1.089 1.00 52.34 105 ASP A C 1
ATOM 856 O O . ASP A 1 105 ? 2.270 14.023 -0.913 1.00 52.34 105 ASP A O 1
ATOM 860 N N . ASP A 1 106 ? 4.025 13.481 -2.229 1.00 57.25 106 ASP A N 1
ATOM 861 C CA . ASP A 1 106 ? 3.574 14.195 -3.430 1.00 57.25 106 ASP A CA 1
ATOM 862 C C . ASP A 1 106 ? 2.683 13.330 -4.338 1.00 57.25 106 ASP A C 1
ATOM 864 O O . ASP A 1 106 ? 1.924 13.866 -5.153 1.00 57.25 106 ASP A O 1
ATOM 868 N N . TYR A 1 107 ? 2.675 12.008 -4.143 1.00 53.72 107 TYR A N 1
ATOM 869 C CA . TYR A 1 107 ? 1.786 11.079 -4.832 1.00 53.72 107 TYR A CA 1
ATOM 870 C C . TYR A 1 107 ? 0.681 10.614 -3.870 1.00 53.72 107 TYR A C 1
ATOM 872 O O . TYR A 1 107 ? 0.930 9.967 -2.861 1.00 53.72 107 TYR A O 1
ATOM 880 N N . ASN A 1 108 ? -0.586 10.910 -4.181 1.00 48.22 108 ASN A N 1
ATOM 881 C CA . ASN A 1 108 ? -1.749 10.453 -3.398 1.00 48.22 108 ASN A CA 1
ATOM 882 C C . ASN A 1 108 ? -2.013 8.936 -3.606 1.00 48.22 108 ASN A C 1
ATOM 884 O O . ASN A 1 108 ? -3.090 8.527 -4.039 1.00 48.22 108 ASN A O 1
ATOM 888 N N . TYR A 1 109 ? -1.027 8.076 -3.337 1.00 43.03 109 TYR A N 1
ATOM 889 C CA . TYR A 1 109 ? -1.154 6.619 -3.403 1.00 43.03 109 TYR A CA 1
ATOM 890 C C . TYR A 1 109 ? -1.387 6.059 -1.995 1.00 43.03 109 TYR A C 1
ATOM 892 O O . TYR A 1 109 ? -0.489 5.579 -1.310 1.00 43.03 109 TYR A O 1
ATOM 900 N N . GLU A 1 110 ? -2.639 6.143 -1.544 1.00 44.28 110 GLU A N 1
ATOM 901 C CA . GLU A 1 110 ? -2.993 5.975 -0.129 1.00 44.28 110 GLU A CA 1
ATOM 902 C C . GLU A 1 110 ? -2.779 4.565 0.460 1.00 44.28 110 GLU A C 1
ATOM 904 O O . GLU A 1 110 ? -2.835 4.442 1.684 1.00 44.28 110 GLU A O 1
ATOM 909 N N . PHE A 1 111 ? -2.566 3.480 -0.312 1.00 44.25 111 PHE A N 1
ATOM 910 C CA . PHE A 1 111 ? -2.459 2.154 0.325 1.00 44.25 111 PHE A CA 1
ATOM 911 C C . PHE A 1 111 ? -1.831 1.012 -0.500 1.00 44.25 111 PHE A C 1
ATOM 913 O O . PHE A 1 111 ? -2.465 0.407 -1.368 1.00 44.25 111 PHE A O 1
ATOM 920 N N . ASN A 1 112 ? -0.627 0.571 -0.115 1.00 49.31 112 ASN A N 1
ATOM 921 C CA . ASN A 1 112 ? -0.056 -0.701 -0.572 1.00 49.31 112 ASN A CA 1
ATOM 922 C C . ASN A 1 112 ? -0.548 -1.866 0.314 1.00 49.31 112 ASN A C 1
ATOM 924 O O . ASN A 1 112 ? -0.018 -2.103 1.400 1.00 49.31 112 ASN A O 1
ATOM 928 N N . VAL A 1 113 ? -1.518 -2.653 -0.172 1.00 42.88 113 VAL A N 1
ATOM 929 C CA . VAL A 1 113 ? -2.027 -3.893 0.474 1.00 42.88 113 VAL A CA 1
ATOM 930 C C . VAL A 1 113 ? -0.919 -4.949 0.692 1.00 42.88 113 VAL A C 1
ATOM 932 O O . VAL A 1 113 ? -1.088 -5.906 1.443 1.00 42.88 113 VAL A O 1
ATOM 935 N N . GLY A 1 114 ? 0.244 -4.779 0.060 1.00 43.75 114 GLY A N 1
ATOM 936 C CA . GLY A 1 114 ? 1.417 -5.631 0.208 1.00 43.75 114 GLY A CA 1
ATOM 937 C C . GLY A 1 114 ? 2.411 -5.207 1.293 1.00 43.75 114 GLY A C 1
ATOM 938 O O . GLY A 1 114 ? 3.388 -5.935 1.494 1.00 43.75 114 GLY A O 1
ATOM 939 N N . SER A 1 115 ? 2.192 -4.085 1.984 1.00 54.69 115 SER A N 1
ATOM 940 C CA . SER A 1 115 ? 3.137 -3.560 2.974 1.00 54.69 115 SER A CA 1
ATOM 941 C C . SER A 1 115 ? 3.368 -4.556 4.126 1.00 54.69 115 SER A C 1
ATOM 943 O O . SER A 1 115 ? 2.451 -5.129 4.723 1.00 54.69 115 SER A O 1
ATOM 945 N N . ARG A 1 116 ? 4.649 -4.846 4.390 1.00 63.03 116 ARG A N 1
ATOM 946 C CA . ARG A 1 116 ? 5.083 -5.796 5.425 1.00 63.03 116 ARG A CA 1
ATOM 947 C C . ARG A 1 116 ? 5.392 -5.033 6.704 1.00 63.03 116 ARG A C 1
ATOM 949 O O . ARG A 1 116 ? 6.310 -4.220 6.727 1.00 63.03 116 ARG A O 1
ATOM 956 N N . VAL A 1 117 ? 4.703 -5.357 7.792 1.00 67.38 117 VAL A N 1
ATOM 957 C CA . VAL A 1 117 ? 4.999 -4.794 9.112 1.00 67.38 117 VAL A CA 1
ATOM 958 C C . VAL A 1 117 ? 5.996 -5.657 9.873 1.00 67.38 117 VAL A C 1
ATOM 960 O O . VAL A 1 117 ? 6.074 -6.876 9.691 1.00 67.38 117 VAL A O 1
ATOM 963 N N . ARG A 1 118 ? 6.777 -5.019 10.747 1.00 69.00 118 ARG A N 1
ATOM 964 C CA . ARG A 1 118 ? 7.754 -5.694 11.605 1.00 69.00 118 ARG A CA 1
ATOM 965 C C . ARG A 1 118 ? 7.123 -6.045 12.952 1.00 69.00 118 ARG A C 1
ATOM 967 O O . ARG A 1 118 ? 6.769 -5.175 13.737 1.00 69.00 118 ARG A O 1
ATOM 974 N N . GLY A 1 119 ? 7.024 -7.337 13.226 1.00 67.75 119 GLY A N 1
ATOM 975 C CA . GLY A 1 119 ? 6.583 -7.902 14.493 1.00 67.75 119 GLY A CA 1
ATOM 976 C C . GLY A 1 119 ? 7.677 -8.056 15.541 1.00 67.75 119 GLY A C 1
ATOM 977 O O . GLY A 1 119 ? 8.853 -7.735 15.338 1.00 67.75 119 GLY A O 1
ATOM 978 N N . LYS A 1 120 ? 7.280 -8.648 16.676 1.00 62.72 120 LYS A N 1
ATOM 979 C CA . LYS A 1 120 ? 8.196 -9.051 17.750 1.00 62.72 120 LYS A CA 1
ATOM 980 C C . LYS A 1 120 ? 9.289 -9.968 17.184 1.00 62.72 120 LYS A C 1
ATOM 982 O O . LYS A 1 120 ? 9.021 -10.816 16.334 1.00 62.72 120 LYS A O 1
ATOM 987 N N . ARG A 1 121 ? 10.524 -9.807 17.675 1.00 64.94 121 ARG A N 1
ATOM 988 C CA . ARG A 1 121 ? 11.717 -10.562 17.226 1.00 64.94 121 ARG A CA 1
ATOM 989 C C . ARG A 1 121 ? 12.084 -10.325 15.751 1.00 64.94 121 ARG A C 1
ATOM 991 O O . ARG A 1 121 ? 12.788 -11.129 15.160 1.00 64.94 121 ARG A O 1
ATOM 998 N N . GLY A 1 122 ? 11.602 -9.235 15.148 1.00 62.19 122 GLY A N 1
ATOM 999 C CA . GLY A 1 122 ? 11.957 -8.844 13.784 1.00 62.19 122 GLY A CA 1
ATOM 1000 C C . GLY A 1 122 ? 11.247 -9.618 12.673 1.00 62.19 122 GLY A C 1
ATOM 1001 O O . GLY A 1 122 ? 11.531 -9.356 11.507 1.00 62.19 122 GLY A O 1
ATOM 1002 N N . LYS A 1 123 ? 10.310 -10.515 13.010 1.00 63.97 123 LYS A N 1
ATOM 1003 C CA . LYS A 1 123 ? 9.494 -11.236 12.025 1.00 63.97 123 LYS A CA 1
ATOM 1004 C C . LYS A 1 123 ? 8.689 -10.244 11.189 1.00 63.97 123 LYS A C 1
ATOM 1006 O O . LYS A 1 123 ? 7.952 -9.441 11.753 1.00 63.97 123 LYS A O 1
ATOM 1011 N N . LYS A 1 124 ? 8.812 -10.296 9.865 1.00 67.19 124 LYS A N 1
ATOM 1012 C CA . LYS A 1 124 ? 8.013 -9.470 8.951 1.00 67.19 124 LYS A CA 1
ATOM 1013 C C . LYS A 1 124 ? 6.763 -10.241 8.538 1.00 67.19 124 LYS A C 1
ATOM 1015 O O . LYS A 1 124 ? 6.873 -11.411 8.188 1.00 67.19 124 LYS A O 1
ATOM 1020 N N . PHE A 1 125 ? 5.599 -9.606 8.572 1.00 64.12 125 PHE A N 1
ATOM 1021 C CA . PHE A 1 125 ? 4.349 -10.208 8.106 1.00 64.12 125 PHE A CA 1
ATOM 1022 C C . PHE A 1 125 ? 3.453 -9.156 7.452 1.00 64.12 125 PHE A C 1
ATOM 1024 O O . PHE A 1 125 ? 3.611 -7.962 7.698 1.00 64.12 125 PHE A O 1
ATOM 1031 N N . ARG A 1 126 ? 2.537 -9.595 6.589 1.00 68.12 126 ARG A N 1
ATOM 1032 C CA . ARG A 1 126 ? 1.565 -8.714 5.926 1.00 68.12 126 ARG A CA 1
ATOM 1033 C C . ARG A 1 126 ? 0.343 -8.490 6.814 1.00 68.12 126 ARG A C 1
ATOM 1035 O O . ARG A 1 126 ? -0.040 -9.389 7.569 1.00 68.12 126 ARG A O 1
ATOM 1042 N N . LEU A 1 127 ? -0.266 -7.313 6.699 1.00 70.62 127 LEU A N 1
ATOM 1043 C CA . LEU A 1 127 ? -1.557 -7.007 7.314 1.00 70.62 127 LEU A CA 1
ATOM 1044 C C . LEU A 1 127 ? -2.676 -7.140 6.281 1.00 70.62 127 LEU A C 1
ATOM 1046 O O . LEU A 1 127 ? -2.520 -6.733 5.134 1.00 70.62 127 LEU A O 1
ATOM 1050 N N . TYR A 1 128 ? -3.802 -7.706 6.711 1.00 72.25 128 TYR A N 1
ATOM 1051 C CA . TYR A 1 128 ? -4.989 -7.893 5.881 1.00 72.25 128 TYR A CA 1
ATOM 1052 C C . TYR A 1 128 ? -6.122 -7.065 6.460 1.00 72.25 128 TYR A C 1
ATOM 1054 O O . TYR A 1 128 ? -6.393 -7.109 7.664 1.00 72.25 128 TYR A O 1
ATOM 1062 N N . TYR A 1 129 ? -6.779 -6.311 5.590 1.00 74.75 129 TYR A N 1
ATOM 1063 C CA . TYR A 1 129 ? -7.837 -5.388 5.960 1.00 74.75 129 TYR A CA 1
ATOM 1064 C C . TYR A 1 129 ? -9.060 -5.695 5.116 1.00 74.75 129 TYR A C 1
ATOM 1066 O O . TYR A 1 129 ? -8.975 -5.759 3.892 1.00 74.75 129 TYR A O 1
ATOM 1074 N N . ASN A 1 130 ? -10.201 -5.875 5.775 1.00 75.00 130 ASN A N 1
ATOM 1075 C CA . ASN A 1 130 ? -11.466 -5.960 5.059 1.00 75.00 130 ASN A CA 1
ATOM 1076 C C . ASN A 1 130 ? -11.855 -4.568 4.503 1.00 75.00 130 ASN A C 1
ATOM 1078 O O . ASN A 1 130 ? -11.315 -3.556 4.967 1.00 75.00 130 ASN A O 1
ATOM 1082 N N . PRO A 1 131 ? -12.814 -4.491 3.561 1.00 75.56 131 PRO A N 1
ATOM 1083 C CA . PRO A 1 131 ? -13.201 -3.225 2.931 1.00 75.56 131 PRO A CA 1
ATOM 1084 C C . PRO A 1 131 ? -13.621 -2.142 3.931 1.00 75.56 131 PRO A C 1
ATOM 1086 O O . PRO A 1 131 ? -13.289 -0.972 3.777 1.00 75.56 131 PRO A O 1
ATOM 1089 N N . ARG A 1 132 ? -14.292 -2.539 5.019 1.00 80.94 132 ARG A N 1
ATOM 1090 C CA . ARG A 1 132 ? -14.720 -1.606 6.066 1.00 80.94 132 ARG A CA 1
ATOM 1091 C C . ARG A 1 132 ? -13.536 -0.965 6.792 1.00 80.94 132 ARG A C 1
ATOM 1093 O O . ARG A 1 132 ? -13.582 0.221 7.091 1.00 80.94 132 ARG A O 1
ATOM 1100 N N . VAL A 1 133 ? -12.484 -1.730 7.085 1.00 83.12 133 VAL A N 1
ATOM 1101 C CA . VAL A 1 133 ? -11.279 -1.192 7.730 1.00 83.12 133 VAL A CA 1
ATOM 1102 C C . VAL A 1 133 ? -10.499 -0.298 6.770 1.00 83.12 133 VAL A C 1
ATOM 1104 O O . VAL A 1 133 ? -9.998 0.732 7.209 1.00 83.12 133 VAL A O 1
ATOM 1107 N N . GLN A 1 134 ? -10.438 -0.643 5.480 1.00 78.19 134 GLN A N 1
ATOM 1108 C CA . GLN A 1 134 ? -9.827 0.218 4.459 1.00 78.19 134 GLN A CA 1
ATOM 1109 C C . GLN A 1 134 ? -10.502 1.593 4.421 1.00 78.19 134 GLN A C 1
ATOM 1111 O O . GLN A 1 134 ? -9.818 2.611 4.475 1.00 78.19 134 GLN A O 1
ATOM 1116 N N . GLU A 1 135 ? -11.835 1.626 4.450 1.00 83.44 135 GLU A N 1
ATOM 1117 C CA . GLU A 1 135 ? -12.587 2.881 4.509 1.00 83.44 135 GLU A CA 1
ATOM 1118 C C . GLU A 1 135 ? -12.318 3.669 5.801 1.00 83.44 135 GLU A C 1
ATOM 1120 O O . GLU A 1 135 ? -12.100 4.878 5.762 1.00 83.44 135 GLU A O 1
ATOM 1125 N N . CYS A 1 136 ? -12.254 3.004 6.960 1.00 86.62 136 CYS A N 1
ATOM 1126 C CA . CYS A 1 136 ? -11.891 3.676 8.212 1.00 86.62 136 CYS A CA 1
ATOM 1127 C C . CYS A 1 136 ? -10.477 4.276 8.175 1.00 86.62 136 CYS A C 1
ATOM 1129 O O . CYS A 1 136 ? -10.271 5.367 8.704 1.00 86.62 136 CYS A O 1
ATOM 1131 N N . ILE A 1 137 ? -9.512 3.580 7.565 1.00 83.81 137 ILE A N 1
ATOM 1132 C CA . ILE A 1 137 ? -8.146 4.090 7.388 1.00 83.81 137 ILE A CA 1
ATOM 1133 C C . ILE A 1 137 ? -8.168 5.321 6.485 1.00 83.81 137 ILE A C 1
ATOM 1135 O O . ILE A 1 137 ? -7.589 6.336 6.855 1.00 83.81 137 ILE A O 1
ATOM 1139 N N . ARG A 1 138 ? -8.888 5.272 5.361 1.00 82.12 138 ARG A N 1
ATOM 1140 C CA . ARG A 1 138 ? -9.043 6.410 4.447 1.00 82.12 138 ARG A CA 1
ATOM 1141 C C . ARG A 1 138 ? -9.616 7.636 5.161 1.00 82.12 138 ARG A C 1
ATOM 1143 O O . ARG A 1 138 ? -9.065 8.730 5.072 1.00 82.12 138 ARG A O 1
ATOM 1150 N N . LEU A 1 139 ? -10.700 7.467 5.921 1.00 87.25 139 LEU A N 1
ATOM 1151 C CA . LEU A 1 139 ? -11.290 8.553 6.715 1.00 87.25 139 LEU A CA 1
ATOM 1152 C C . LEU A 1 139 ? -10.301 9.109 7.749 1.00 87.25 139 LEU A C 1
ATOM 1154 O O . LEU A 1 139 ? -10.214 10.322 7.934 1.00 87.25 139 LEU A O 1
ATOM 1158 N N . TYR A 1 140 ? -9.530 8.231 8.391 1.00 88.62 140 TYR A N 1
ATOM 1159 C CA . TYR A 1 140 ? -8.491 8.629 9.332 1.00 88.62 140 TYR A CA 1
ATOM 1160 C C . TYR A 1 140 ? -7.366 9.431 8.660 1.00 88.62 140 TYR A C 1
ATOM 1162 O O . TYR A 1 140 ? -6.993 10.476 9.188 1.00 88.62 140 TYR A O 1
ATOM 1170 N N . MET A 1 141 ? -6.853 8.993 7.505 1.00 83.88 141 MET A N 1
ATOM 1171 C CA . MET A 1 141 ? -5.795 9.706 6.776 1.00 83.88 141 MET A CA 1
ATOM 1172 C C . MET A 1 141 ? -6.255 11.100 6.344 1.00 83.88 141 MET A C 1
ATOM 1174 O O . MET A 1 141 ? -5.537 12.076 6.556 1.00 83.88 141 MET A O 1
ATOM 1178 N N . ASN A 1 142 ? -7.498 11.219 5.867 1.00 84.12 142 ASN A N 1
ATOM 1179 C CA . ASN A 1 142 ? -8.102 12.512 5.539 1.00 84.12 142 ASN A CA 1
ATOM 1180 C C . ASN A 1 142 ? -8.203 13.441 6.758 1.00 84.12 142 ASN A C 1
ATOM 1182 O O . ASN A 1 142 ? -7.895 14.627 6.665 1.00 84.12 142 ASN A O 1
ATOM 1186 N N . GLN A 1 143 ? -8.597 12.912 7.922 1.00 85.69 143 GLN A N 1
ATOM 1187 C CA . GLN A 1 143 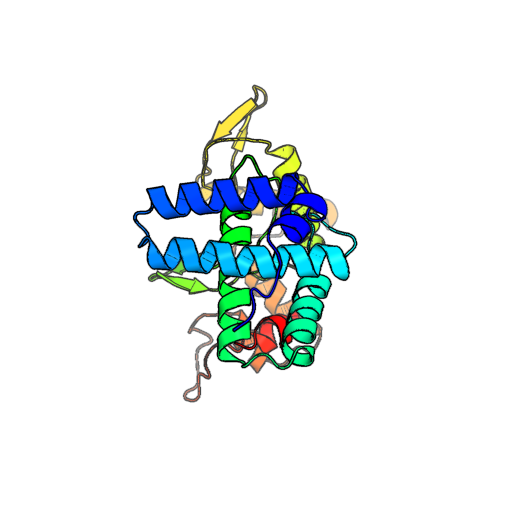? -8.635 13.687 9.166 1.00 85.69 143 GLN A CA 1
ATOM 1188 C C . GLN A 1 143 ? -7.230 14.063 9.660 1.00 85.69 143 GLN A C 1
ATOM 1190 O O . GLN A 1 143 ? -7.032 15.150 10.207 1.00 85.69 143 GLN A O 1
ATOM 1195 N N . AR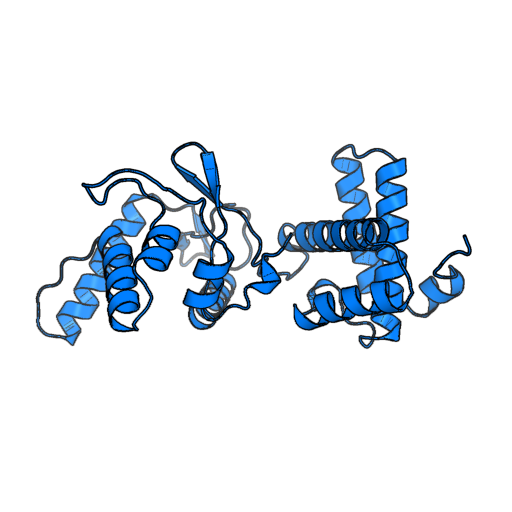G A 1 144 ? -6.261 13.155 9.510 1.00 86.56 144 ARG A N 1
ATOM 1196 C CA . ARG A 1 144 ? -4.866 13.360 9.902 1.00 86.56 144 ARG A CA 1
ATOM 1197 C C . ARG A 1 144 ? -4.238 14.473 9.067 1.00 86.56 144 ARG A C 1
ATOM 1199 O O . ARG A 1 144 ? -3.648 15.378 9.655 1.00 86.56 144 ARG A O 1
ATOM 1206 N N . GLY A 1 145 ? -4.402 14.453 7.746 1.00 83.06 145 GLY A N 1
ATOM 1207 C CA . GLY A 1 145 ? -3.730 15.361 6.811 1.00 83.06 145 GLY A CA 1
ATOM 1208 C C . GLY A 1 145 ? -2.220 15.106 6.707 1.00 83.06 145 GLY A C 1
ATOM 1209 O O . GLY A 1 145 ? -1.712 14.136 7.261 1.00 83.06 145 GLY A O 1
ATOM 1210 N N . LYS A 1 146 ? -1.499 15.992 6.008 1.00 81.12 146 LYS A N 1
ATOM 1211 C CA . LYS A 1 146 ? -0.051 15.850 5.775 1.00 81.12 146 LYS A CA 1
ATOM 1212 C C . LYS A 1 146 ? 0.779 16.192 7.017 1.00 81.12 146 LYS A C 1
ATOM 1214 O O . LYS A 1 146 ? 0.517 17.201 7.684 1.00 81.12 146 LYS A O 1
ATOM 1219 N N . ASP A 1 147 ? 1.789 15.373 7.303 1.00 85.69 147 ASP A N 1
ATOM 1220 C CA . ASP A 1 147 ? 2.796 15.593 8.344 1.00 85.69 147 ASP A CA 1
ATOM 1221 C C . ASP A 1 147 ? 4.053 14.741 8.107 1.00 85.69 147 ASP A C 1
ATOM 1223 O O . ASP A 1 147 ? 4.054 13.873 7.249 1.00 85.69 147 ASP A O 1
ATOM 1227 N N . THR A 1 148 ? 5.118 14.986 8.873 1.00 80.06 148 THR A N 1
ATOM 1228 C CA . THR A 1 148 ? 6.416 14.299 8.729 1.00 80.06 148 THR A CA 1
ATOM 1229 C C . THR A 1 148 ? 6.613 13.136 9.713 1.00 80.06 148 THR A C 1
ATOM 1231 O O . THR A 1 148 ? 7.737 12.683 9.940 1.00 80.06 148 THR A O 1
ATOM 1234 N N . ILE A 1 149 ? 5.549 12.672 10.375 1.00 81.19 149 ILE A N 1
ATOM 1235 C CA . ILE A 1 149 ? 5.616 11.644 11.416 1.00 81.19 149 ILE A CA 1
ATOM 1236 C C . ILE A 1 149 ? 5.463 10.254 10.775 1.00 81.19 149 ILE A C 1
ATOM 1238 O O . ILE A 1 149 ? 4.407 9.944 10.226 1.00 81.19 149 ILE A O 1
ATOM 1242 N N . PRO A 1 150 ? 6.447 9.349 10.918 1.00 76.06 150 PRO A N 1
ATOM 1243 C CA . PRO A 1 150 ? 6.400 8.041 10.259 1.00 76.06 150 PRO A CA 1
ATOM 1244 C C . PRO A 1 150 ? 5.386 7.061 10.879 1.00 76.06 150 PRO A C 1
ATOM 1246 O O . PRO A 1 150 ? 5.049 6.045 10.275 1.00 76.06 150 PRO A O 1
ATOM 1249 N N . ASP A 1 151 ? 4.909 7.315 12.102 1.00 82.75 151 ASP A N 1
ATOM 1250 C CA . ASP A 1 151 ? 3.925 6.457 12.767 1.00 82.75 151 ASP A CA 1
ATOM 1251 C C . ASP A 1 151 ? 2.542 6.562 12.105 1.00 82.75 151 ASP A C 1
ATOM 1253 O O . ASP A 1 151 ? 2.057 7.657 11.829 1.00 82.75 151 ASP A O 1
ATOM 1257 N N . LEU A 1 152 ? 1.852 5.427 11.926 1.00 83.31 152 LEU A N 1
ATOM 1258 C CA . LEU A 1 152 ? 0.501 5.402 11.347 1.00 83.31 152 LEU A CA 1
ATOM 1259 C C . LEU A 1 152 ? -0.500 6.207 12.185 1.00 83.31 152 LEU A C 1
ATOM 1261 O O . LEU A 1 152 ? -1.282 6.970 11.631 1.00 83.31 152 LEU A O 1
ATOM 1265 N N . PHE A 1 153 ? -0.482 6.036 13.509 1.00 88.75 153 PHE A N 1
ATOM 1266 C CA . PHE A 1 153 ? -1.409 6.715 14.410 1.00 88.75 153 PHE A CA 1
ATOM 1267 C C . PHE A 1 153 ? -0.723 7.861 15.153 1.00 88.75 153 PHE A C 1
ATOM 1269 O O . PHE A 1 153 ? 0.233 7.649 15.901 1.00 88.75 153 PHE A O 1
ATOM 1276 N N . VAL A 1 154 ? -1.281 9.061 15.011 1.00 90.81 154 VAL A N 1
ATOM 1277 C CA . VAL A 1 154 ? -0.820 10.295 15.659 1.00 90.81 154 VAL A CA 1
ATOM 1278 C C . VAL A 1 154 ? -1.934 10.964 16.462 1.00 90.81 154 VAL A C 1
ATOM 1280 O O . VAL A 1 154 ? -3.125 10.780 16.200 1.00 90.81 154 VAL A O 1
ATOM 1283 N N . ARG A 1 155 ? -1.551 11.780 17.447 1.00 88.69 155 ARG A N 1
ATOM 1284 C CA . ARG A 1 155 ? -2.462 12.701 18.131 1.00 88.69 155 ARG A CA 1
ATOM 1285 C C . ARG A 1 155 ? -2.535 14.003 17.345 1.00 88.69 155 ARG A C 1
ATOM 1287 O O . ARG A 1 155 ? -1.510 14.660 17.193 1.00 88.69 155 ARG A O 1
ATOM 1294 N N . VAL A 1 156 ? -3.739 14.390 16.933 1.00 87.38 156 VAL A N 1
ATOM 1295 C CA . VAL A 1 156 ? -4.019 15.684 16.295 1.00 87.38 156 VAL A CA 1
ATOM 1296 C C . VAL A 1 156 ? -4.570 16.652 17.346 1.00 87.38 156 VAL A C 1
ATOM 1298 O O . VAL A 1 156 ? -5.507 16.326 18.077 1.00 87.38 156 VAL A O 1
ATOM 1301 N N . TYR A 1 157 ? -3.957 17.827 17.470 1.00 85.69 157 TYR A N 1
ATOM 1302 C CA . TYR A 1 157 ? -4.374 18.890 18.384 1.00 85.69 157 TYR A CA 1
ATOM 1303 C C . TYR A 1 157 ? -5.283 19.899 17.670 1.00 85.69 157 TYR A C 1
ATOM 1305 O O . TYR A 1 157 ? -5.226 20.052 16.454 1.00 85.69 157 TYR A O 1
ATOM 1313 N N . LYS A 1 158 ? -6.102 20.642 18.432 1.00 85.19 158 LYS A N 1
ATOM 1314 C CA . LYS A 1 158 ? -7.019 21.658 17.872 1.00 85.19 158 LYS A CA 1
ATOM 1315 C C . LYS A 1 158 ? -6.305 22.772 17.098 1.00 85.19 158 LYS A C 1
ATOM 1317 O O . LYS A 1 158 ? -6.893 23.355 16.203 1.00 85.19 158 LYS A O 1
ATOM 1322 N N . ASN A 1 159 ? -5.050 23.054 17.441 1.00 85.75 159 ASN A N 1
ATOM 1323 C CA . ASN A 1 159 ? -4.205 24.032 16.754 1.00 85.75 159 ASN A CA 1
ATOM 1324 C C . ASN A 1 159 ? -3.516 23.465 15.494 1.00 85.75 159 ASN A C 1
ATOM 1326 O O . ASN A 1 159 ? -2.606 24.099 14.974 1.00 85.75 159 ASN A O 1
ATOM 1330 N N . GLY A 1 160 ? -3.877 22.255 15.050 1.00 83.12 160 GLY A N 1
ATOM 1331 C CA . GLY A 1 160 ? -3.269 21.582 13.898 1.00 83.12 160 GLY A CA 1
ATOM 1332 C C . GLY A 1 160 ? -1.937 20.883 14.192 1.00 83.12 160 GLY A C 1
ATOM 1333 O O . GLY A 1 160 ? -1.405 20.201 13.320 1.00 83.12 160 GLY A O 1
ATOM 1334 N N . GLY A 1 161 ? -1.402 20.999 15.413 1.00 86.12 161 GLY A N 1
ATOM 1335 C CA . GLY A 1 161 ? -0.196 20.280 15.819 1.00 86.12 161 GLY A CA 1
ATOM 1336 C C . GLY A 1 161 ? -0.407 18.764 15.816 1.00 86.12 161 GLY A C 1
ATOM 1337 O O . GLY A 1 161 ? -1.511 18.280 16.080 1.00 86.12 161 GLY A O 1
ATOM 1338 N N . ARG A 1 162 ? 0.659 18.000 15.555 1.00 88.00 162 ARG A N 1
ATOM 1339 C CA . ARG A 1 162 ? 0.628 16.530 15.521 1.00 88.00 162 ARG A CA 1
ATOM 1340 C C . ARG A 1 162 ? 1.781 15.935 16.316 1.00 88.00 162 ARG A C 1
ATOM 1342 O O . ARG A 1 162 ? 2.866 16.510 16.365 1.00 88.00 162 ARG A O 1
ATOM 1349 N N . LYS A 1 163 ? 1.541 14.802 16.979 1.00 90.44 163 LYS A N 1
ATOM 1350 C CA . LYS A 1 163 ? 2.556 14.113 17.793 1.00 90.44 163 LYS A CA 1
ATOM 1351 C C . LYS A 1 163 ? 2.380 12.597 17.768 1.00 90.44 163 LYS A C 1
ATOM 1353 O O . LYS A 1 163 ? 1.253 12.105 17.730 1.00 90.44 163 LYS A O 1
ATOM 1358 N N . THR A 1 164 ? 3.495 11.877 17.865 1.00 90.94 164 THR A N 1
ATOM 1359 C CA . THR A 1 164 ? 3.531 10.418 18.035 1.00 90.94 164 THR A CA 1
ATOM 1360 C C . THR A 1 164 ? 2.781 9.972 19.293 1.00 90.94 164 THR A C 1
ATOM 1362 O O . THR A 1 164 ? 2.720 10.682 20.305 1.00 90.94 164 THR A O 1
ATOM 1365 N N . LEU A 1 165 ? 2.172 8.786 19.233 1.00 89.75 165 LEU A N 1
ATOM 1366 C CA . LEU A 1 165 ? 1.418 8.223 20.352 1.00 89.75 165 LEU A CA 1
ATOM 1367 C C . LEU A 1 165 ? 2.310 7.409 21.293 1.00 89.75 165 LEU A C 1
ATOM 1369 O O . LEU A 1 165 ? 3.190 6.661 20.875 1.00 89.75 165 LEU A O 1
ATOM 1373 N N . ASN A 1 166 ? 2.017 7.484 22.592 1.00 88.44 166 ASN A N 1
ATOM 1374 C CA . ASN A 1 166 ? 2.551 6.532 23.563 1.00 88.44 166 ASN A CA 1
ATOM 1375 C C . ASN A 1 166 ? 1.758 5.213 23.484 1.00 88.44 166 ASN A C 1
ATOM 1377 O O . ASN A 1 166 ? 0.541 5.225 23.301 1.00 88.44 166 ASN A O 1
ATOM 1381 N N . LYS A 1 167 ? 2.416 4.071 23.716 1.00 81.94 167 LYS A N 1
ATOM 1382 C CA . LYS A 1 167 ? 1.783 2.744 23.813 1.00 81.94 167 LYS A CA 1
ATOM 1383 C C . LYS A 1 167 ? 0.605 2.693 24.798 1.00 81.94 167 LYS A C 1
ATOM 1385 O O . LYS A 1 167 ? -0.331 1.927 24.586 1.00 81.94 167 LYS A O 1
ATOM 1390 N N . SER A 1 168 ? 0.616 3.503 25.858 1.00 86.94 168 SER A N 1
ATOM 1391 C CA . SER A 1 168 ? -0.493 3.571 26.821 1.00 86.94 168 SER A CA 1
ATOM 1392 C C . SER A 1 168 ? -1.813 4.055 26.205 1.00 86.94 168 SER A C 1
ATOM 1394 O O . SER A 1 168 ? -2.881 3.705 26.712 1.00 86.94 168 SER A O 1
ATOM 1396 N N . VAL A 1 169 ? -1.762 4.789 25.087 1.00 89.81 169 VAL A N 1
ATOM 1397 C CA . VAL A 1 169 ? -2.944 5.306 24.380 1.00 89.81 169 VAL A CA 1
ATOM 1398 C C . VAL A 1 169 ? -3.841 4.172 23.888 1.00 89.81 169 VAL A C 1
ATOM 1400 O O . VAL A 1 169 ? -5.059 4.280 23.993 1.00 89.81 169 VAL A O 1
ATOM 1403 N N . PHE A 1 170 ? -3.273 3.045 23.452 1.00 86.81 170 PHE A N 1
ATOM 1404 C CA . PHE A 1 170 ? -4.070 1.897 23.007 1.00 86.81 170 PHE A CA 1
ATOM 1405 C C . PHE A 1 170 ? -4.918 1.313 24.144 1.00 86.81 170 PHE A C 1
ATOM 1407 O O . PHE A 1 170 ? -6.091 1.002 23.948 1.00 86.81 170 PHE A O 1
ATOM 1414 N N . ASN A 1 171 ? -4.369 1.237 25.361 1.00 87.62 171 ASN A N 1
ATOM 1415 C CA . ASN A 1 171 ? -5.139 0.829 26.540 1.00 87.62 171 ASN A CA 1
ATOM 1416 C C . ASN A 1 171 ? -6.202 1.871 26.910 1.00 87.62 171 ASN A C 1
ATOM 1418 O O . ASN A 1 171 ? -7.299 1.513 27.331 1.00 87.62 171 ASN A O 1
ATOM 1422 N N . TYR A 1 172 ? -5.899 3.158 26.741 1.00 90.38 172 TYR A N 1
ATOM 1423 C CA . TYR A 1 172 ? -6.868 4.226 26.968 1.00 90.38 172 TYR A CA 1
ATOM 1424 C C . TYR A 1 172 ? -8.054 4.152 25.992 1.00 90.38 172 TYR A C 1
ATOM 1426 O O . TYR A 1 172 ? -9.200 4.231 26.429 1.00 90.38 172 TYR A O 1
ATOM 1434 N N . TRP A 1 173 ? -7.815 3.902 24.702 1.00 93.00 173 TRP A N 1
ATOM 1435 C CA . TRP A 1 173 ? -8.886 3.667 23.728 1.00 93.00 173 TRP A CA 1
ATOM 1436 C C . TRP A 1 173 ? -9.748 2.457 24.090 1.00 93.00 173 TRP A C 1
ATOM 1438 O O . TRP A 1 173 ? -10.969 2.539 24.002 1.00 93.00 173 TRP A O 1
ATOM 1448 N N . CYS A 1 174 ? -9.151 1.374 24.601 1.00 91.50 174 CYS A N 1
ATOM 1449 C CA . CYS A 1 174 ? -9.919 0.229 25.099 1.00 91.50 174 CYS A CA 1
ATOM 1450 C C . CYS A 1 174 ? -10.889 0.624 26.224 1.00 91.50 174 CYS A C 1
ATOM 1452 O O . CYS A 1 174 ? -12.024 0.154 26.240 1.00 91.50 174 CYS A O 1
ATOM 1454 N N . LYS A 1 175 ? -10.476 1.521 27.133 1.00 91.75 175 LYS A N 1
ATOM 1455 C CA . LYS A 1 175 ? -11.357 2.048 28.189 1.00 91.75 175 LYS A CA 1
ATOM 1456 C C . LYS A 1 175 ? -12.511 2.873 27.616 1.00 91.75 175 LYS A C 1
ATOM 1458 O O . LYS A 1 175 ? -13.627 2.756 28.111 1.00 91.75 175 LYS A O 1
ATOM 1463 N N . ILE A 1 176 ? -12.258 3.674 26.577 1.00 94.06 176 ILE A N 1
ATOM 1464 C CA . ILE A 1 176 ? -13.311 4.424 25.874 1.00 94.06 176 ILE A CA 1
ATOM 1465 C C . ILE A 1 176 ? -14.321 3.455 25.254 1.00 94.06 176 ILE A C 1
ATOM 1467 O O . ILE A 1 176 ? -15.516 3.592 25.489 1.00 94.06 176 ILE A O 1
ATOM 1471 N N . PHE A 1 177 ? -13.851 2.442 24.523 1.00 93.44 177 PHE A N 1
ATOM 1472 C CA . PHE A 1 177 ? -14.730 1.450 23.902 1.00 93.44 177 PHE A CA 1
ATOM 1473 C C . PHE A 1 177 ? -15.543 0.663 24.931 1.00 93.44 177 PHE A C 1
ATOM 1475 O O . PHE A 1 177 ? -16.736 0.454 24.728 1.00 93.44 177 PHE A O 1
ATOM 1482 N N . ALA A 1 178 ? -14.922 0.274 26.048 1.00 90.62 178 ALA A N 1
ATOM 1483 C CA . ALA A 1 178 ? -15.617 -0.379 27.151 1.00 90.62 178 ALA A CA 1
ATOM 1484 C C . ALA A 1 178 ? -16.741 0.511 27.692 1.00 90.62 178 ALA A C 1
ATOM 1486 O O . ALA A 1 178 ? -17.877 0.067 27.781 1.00 90.62 178 ALA A O 1
ATOM 1487 N N . LYS A 1 179 ? -16.457 1.793 27.958 1.00 93.94 179 LYS A N 1
ATOM 1488 C CA . LYS A 1 179 ? -17.467 2.751 28.421 1.00 93.94 179 LYS A CA 1
ATOM 1489 C C . LYS A 1 179 ? -18.644 2.872 27.444 1.00 93.94 179 LYS A C 1
ATOM 1491 O O . LYS A 1 179 ? -19.784 2.774 27.879 1.00 93.94 179 LYS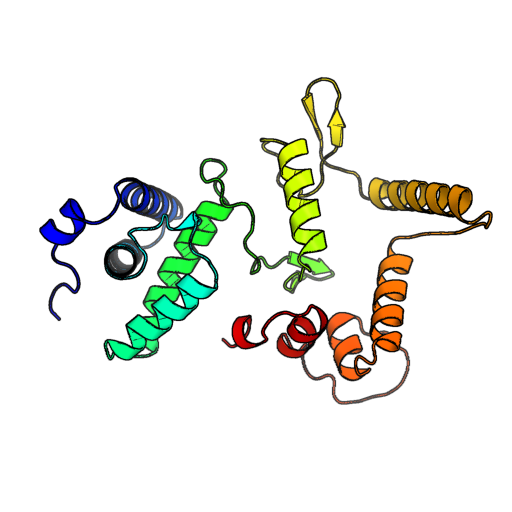 A O 1
ATOM 1496 N N . MET A 1 180 ? -18.373 3.021 26.146 1.00 94.06 180 MET A N 1
ATOM 1497 C CA . MET A 1 180 ? -19.422 3.119 25.119 1.00 94.06 180 MET A CA 1
ATOM 1498 C C . MET A 1 180 ? -20.316 1.871 25.075 1.00 94.06 180 MET A C 1
ATOM 1500 O O . MET A 1 180 ? -21.526 1.979 24.902 1.00 94.06 180 MET A O 1
ATOM 1504 N N . LEU A 1 181 ? -19.731 0.680 25.234 1.00 90.75 181 LEU A N 1
ATOM 1505 C CA . LEU A 1 181 ? -20.490 -0.571 25.283 1.00 90.75 181 LEU A CA 1
ATOM 1506 C C . LEU A 1 181 ? -21.286 -0.707 26.581 1.00 90.75 181 LEU A C 1
ATOM 1508 O O . LEU A 1 181 ? -22.431 -1.147 26.536 1.00 90.75 181 LEU A O 1
ATOM 1512 N N . ASN A 1 182 ? -20.725 -0.281 27.715 1.00 91.56 182 ASN A N 1
ATOM 1513 C CA . ASN A 1 182 ? -21.434 -0.285 28.992 1.00 91.56 182 ASN A CA 1
ATOM 1514 C C . ASN A 1 182 ? -22.683 0.598 28.941 1.00 91.56 182 ASN A C 1
ATOM 1516 O O . ASN A 1 182 ? -23.747 0.179 29.387 1.00 91.56 182 ASN A O 1
ATOM 1520 N N . GLU A 1 183 ? -22.555 1.799 28.371 1.00 93.44 183 GLU A N 1
ATOM 1521 C CA . GLU A 1 183 ? -23.665 2.743 28.195 1.00 93.44 183 GLU A CA 1
ATOM 1522 C C . GLU A 1 183 ? -24.753 2.182 27.274 1.00 93.44 183 GLU A C 1
ATOM 1524 O O . GLU A 1 183 ? -25.937 2.382 27.527 1.00 93.44 183 GLU A O 1
ATOM 1529 N N . LYS A 1 184 ? -24.361 1.453 26.225 1.00 93.19 184 LYS A N 1
ATOM 1530 C CA . LYS A 1 184 ? -25.299 0.884 25.254 1.00 93.19 184 LYS A CA 1
ATOM 1531 C C . LYS A 1 184 ? -26.035 -0.355 25.773 1.00 93.19 184 LYS A C 1
ATOM 1533 O O . LYS A 1 184 ? -27.219 -0.516 25.502 1.00 93.19 184 LYS A O 1
ATOM 1538 N N . GLU A 1 185 ? -25.333 -1.241 26.472 1.00 92.00 185 GLU A N 1
ATOM 1539 C CA . GLU A 1 185 ? -25.830 -2.581 26.818 1.00 92.00 185 GLU A CA 1
ATOM 1540 C C . GLU A 1 185 ? -26.217 -2.721 28.303 1.00 92.00 185 GLU A C 1
ATOM 1542 O O . GLU A 1 185 ? -26.719 -3.768 28.713 1.00 92.00 185 GLU A O 1
ATOM 1547 N N . GLY A 1 186 ? -25.944 -1.705 29.133 1.00 90.56 186 GLY A N 1
ATOM 1548 C CA . GLY A 1 186 ? -26.251 -1.709 30.568 1.00 90.56 186 GLY A CA 1
ATOM 1549 C C . GLY A 1 186 ? -25.440 -2.721 31.386 1.00 90.56 186 GLY A C 1
ATOM 1550 O O . GLY A 1 186 ? -25.891 -3.163 32.441 1.00 90.56 186 GLY A O 1
ATOM 1551 N N . LYS A 1 187 ? -24.264 -3.134 30.898 1.00 87.25 187 LYS A N 1
ATOM 1552 C CA . LYS A 1 187 ? -23.407 -4.166 31.513 1.00 87.25 187 LYS A CA 1
ATOM 1553 C C . LYS A 1 187 ? -21.970 -3.682 31.648 1.00 87.25 187 LYS A C 1
ATOM 1555 O O . LYS A 1 187 ? -21.519 -2.870 30.852 1.00 87.25 187 LYS A O 1
ATOM 1560 N N . GLU A 1 188 ? -21.228 -4.198 32.626 1.00 87.94 188 GLU A N 1
ATOM 1561 C CA . GLU A 1 188 ? -19.806 -3.874 32.772 1.00 87.94 188 GLU A CA 1
ATOM 1562 C C . GLU A 1 188 ? -18.941 -4.740 31.841 1.00 87.94 188 GLU A C 1
ATOM 1564 O O . GLU A 1 188 ? -18.807 -5.949 32.029 1.00 87.94 188 GLU A O 1
ATOM 1569 N N . PHE A 1 189 ? -18.303 -4.109 30.858 1.00 84.00 189 PHE A N 1
ATOM 1570 C CA . PHE A 1 189 ? -17.290 -4.707 29.997 1.00 84.00 189 PHE A CA 1
ATOM 1571 C C . PHE A 1 189 ? -15.889 -4.248 30.397 1.00 84.00 189 PHE A C 1
ATOM 1573 O O . PHE A 1 189 ? -15.631 -3.069 30.645 1.00 84.00 189 PHE A O 1
ATOM 1580 N N . LYS A 1 190 ? -14.941 -5.189 30.379 1.00 83.88 190 LYS A N 1
ATOM 1581 C CA . LYS A 1 190 ? -13.505 -4.913 30.509 1.00 83.88 190 LYS A CA 1
ATOM 1582 C C . LYS A 1 190 ? -12.821 -5.262 29.199 1.00 83.88 190 LYS A C 1
ATOM 1584 O O . LYS A 1 190 ? -12.763 -6.425 28.815 1.00 83.88 190 LYS A O 1
ATOM 1589 N N . ILE A 1 191 ? -12.306 -4.241 28.517 1.00 85.88 191 ILE A N 1
ATOM 1590 C CA . ILE A 1 191 ? -11.654 -4.387 27.214 1.00 85.88 191 ILE A CA 1
ATOM 1591 C C . ILE A 1 191 ? -10.177 -4.047 27.353 1.00 85.88 191 ILE A C 1
ATOM 1593 O O . ILE A 1 191 ? -9.802 -3.029 27.934 1.00 85.88 191 ILE A O 1
ATOM 1597 N N . ASN A 1 192 ? -9.340 -4.905 26.785 1.00 81.12 192 ASN A N 1
ATOM 1598 C CA . ASN A 1 192 ? -7.917 -4.676 26.585 1.00 81.12 192 ASN A CA 1
ATOM 1599 C C . ASN A 1 192 ? -7.541 -5.058 25.136 1.00 81.12 192 ASN A C 1
ATOM 1601 O O . ASN A 1 192 ? -8.356 -5.663 24.432 1.00 81.12 192 ASN A O 1
ATOM 1605 N N . PRO A 1 193 ? -6.317 -4.754 24.669 1.00 79.94 193 PRO A N 1
ATOM 1606 C CA . PRO A 1 193 ? -5.911 -5.072 23.301 1.00 79.94 193 PRO A CA 1
ATOM 1607 C C . PRO A 1 193 ? -6.032 -6.561 22.920 1.00 79.94 193 PRO A C 1
ATOM 1609 O O . PRO A 1 193 ? -6.349 -6.876 21.773 1.00 79.94 193 PRO A O 1
ATOM 1612 N N . HIS A 1 194 ? -5.827 -7.488 23.862 1.00 74.56 194 HIS A N 1
ATOM 1613 C CA . HIS A 1 194 ? -5.950 -8.927 23.608 1.00 74.56 194 HIS A CA 1
ATOM 1614 C C . HIS A 1 194 ? -7.404 -9.365 23.394 1.00 74.56 194 HIS A C 1
ATOM 1616 O O . HIS A 1 194 ? -7.641 -10.277 22.601 1.00 74.56 194 HIS A O 1
ATOM 1622 N N . CYS A 1 195 ? -8.384 -8.688 24.003 1.00 74.81 195 CYS A N 1
ATOM 1623 C CA . CYS A 1 195 ? -9.808 -8.978 23.802 1.00 74.81 195 CYS A CA 1
ATOM 1624 C C . CYS A 1 195 ? -10.210 -8.906 22.322 1.00 74.81 195 CYS A C 1
ATOM 1626 O O . CYS A 1 195 ? -10.971 -9.751 21.862 1.00 74.81 195 CYS A O 1
ATOM 1628 N N . PHE A 1 196 ? -9.662 -7.959 21.550 1.00 81.19 196 PHE A N 1
ATOM 1629 C CA . PHE A 1 196 ? -9.947 -7.858 20.112 1.00 81.19 196 PHE A CA 1
ATOM 1630 C C . PHE A 1 196 ? -9.438 -9.066 19.330 1.00 81.19 196 PHE A C 1
ATOM 1632 O O . PHE A 1 196 ? -10.105 -9.539 18.411 1.00 81.19 196 PHE A O 1
ATOM 1639 N N . ARG A 1 197 ? -8.264 -9.586 19.706 1.00 75.38 197 ARG A N 1
ATOM 1640 C CA . ARG A 1 197 ? -7.700 -10.789 19.091 1.00 75.38 197 ARG A CA 1
ATOM 1641 C C . ARG A 1 197 ? -8.572 -12.005 19.378 1.00 75.38 197 ARG A C 1
ATOM 1643 O O . ARG A 1 197 ? -8.911 -12.716 18.440 1.00 75.38 197 ARG A O 1
ATOM 1650 N N . HIS A 1 198 ? -8.941 -12.215 20.641 1.00 70.81 198 HIS A N 1
ATOM 1651 C CA . HIS A 1 198 ? -9.796 -13.334 21.039 1.00 70.81 198 HIS A CA 1
ATOM 1652 C C . HIS A 1 198 ? -11.172 -13.244 20.383 1.00 70.81 198 HIS A C 1
ATOM 1654 O O . HIS A 1 198 ? -11.557 -14.161 19.669 1.00 70.81 198 HIS A O 1
ATOM 1660 N N . SER A 1 199 ? -11.836 -12.089 20.488 1.00 79.25 199 SER A N 1
ATOM 1661 C CA . SER A 1 199 ? -13.149 -11.868 19.877 1.00 79.25 199 SER A CA 1
ATOM 1662 C C . SER A 1 199 ? -13.136 -12.119 18.370 1.00 79.25 199 SER A C 1
ATOM 1664 O O . SER A 1 199 ? -14.060 -12.733 17.844 1.00 79.25 199 SER A O 1
ATOM 1666 N N . ARG A 1 200 ? -12.078 -11.711 17.652 1.00 82.38 200 ARG A N 1
ATOM 1667 C CA . ARG A 1 200 ? -11.986 -12.009 16.220 1.00 82.38 200 ARG A CA 1
ATOM 1668 C C . ARG A 1 200 ? -11.830 -13.505 15.950 1.00 82.38 200 ARG A C 1
ATOM 1670 O O . ARG A 1 200 ? -12.479 -13.995 15.033 1.00 82.38 200 ARG A O 1
ATOM 1677 N N . LEU A 1 201 ? -10.987 -14.213 16.699 1.00 78.50 201 LEU A N 1
ATOM 1678 C CA . LEU A 1 201 ? -10.805 -15.658 16.522 1.00 78.50 201 LEU A CA 1
ATOM 1679 C C . LEU A 1 201 ? -12.092 -16.430 16.838 1.00 78.50 201 LEU A C 1
ATOM 1681 O O . LEU A 1 201 ? -12.473 -17.304 16.062 1.00 78.50 201 LEU A O 1
ATOM 1685 N N . ASP A 1 202 ? -12.798 -16.053 17.904 1.00 74.31 202 ASP A N 1
ATOM 1686 C CA . ASP A 1 202 ? -14.075 -16.661 18.282 1.00 74.31 202 ASP A CA 1
ATOM 1687 C C . ASP A 1 202 ? -15.159 -16.391 17.232 1.00 74.31 202 ASP A C 1
ATOM 1689 O O . ASP A 1 202 ? -15.850 -17.317 16.811 1.00 74.31 202 ASP A O 1
ATOM 1693 N N . ASN A 1 203 ? -15.258 -15.158 16.724 1.00 79.56 203 ASN A N 1
ATOM 1694 C CA . ASN A 1 203 ? -16.200 -14.824 15.652 1.00 79.56 203 ASN A CA 1
ATOM 1695 C C . ASN A 1 203 ? -15.936 -15.643 14.382 1.00 79.56 203 ASN A C 1
ATOM 1697 O O . ASN A 1 203 ? -16.877 -16.129 13.764 1.00 79.56 203 ASN A O 1
ATOM 1701 N N . LEU A 1 204 ? -14.668 -15.825 14.000 1.00 79.75 204 LEU A N 1
ATOM 1702 C CA . LEU A 1 204 ? -14.315 -16.643 12.837 1.00 79.75 204 LEU A CA 1
ATOM 1703 C C . LEU A 1 204 ? -14.637 -18.127 13.065 1.00 79.75 204 LEU A C 1
ATOM 1705 O O . LEU A 1 204 ? -15.117 -18.794 12.153 1.00 79.75 204 LEU A O 1
ATOM 1709 N N . LYS A 1 205 ? -14.439 -18.634 14.288 1.00 75.06 205 LYS A N 1
ATOM 1710 C CA . LYS A 1 205 ? -14.851 -19.991 14.667 1.00 75.06 205 LYS A CA 1
ATOM 1711 C C . LYS A 1 205 ? -16.367 -20.174 14.532 1.00 75.06 205 LYS A C 1
ATOM 1713 O O . LYS A 1 205 ? -16.804 -21.171 13.969 1.00 75.06 205 LYS A O 1
ATOM 1718 N N . VAL A 1 206 ? -17.163 -19.210 15.004 1.00 77.25 206 VAL A N 1
ATOM 1719 C CA . VAL A 1 206 ? -18.634 -19.222 14.865 1.00 77.25 206 VAL A CA 1
ATOM 1720 C C . VAL A 1 206 ? -19.063 -19.148 13.396 1.00 77.25 206 VAL A C 1
ATOM 1722 O O . VAL A 1 206 ? -20.035 -19.787 13.012 1.00 77.25 206 VAL A O 1
ATOM 1725 N N . GLN A 1 207 ? -18.311 -18.433 12.555 1.00 82.19 207 GLN A N 1
ATOM 1726 C CA . GLN A 1 207 ? -18.515 -18.378 11.101 1.00 82.19 207 GLN A CA 1
ATOM 1727 C C . GLN A 1 207 ? -18.101 -19.666 10.365 1.00 82.19 207 GLN A C 1
ATOM 1729 O O . GLN A 1 207 ? -18.179 -19.716 9.141 1.00 82.19 207 GLN A O 1
ATOM 1734 N N . GLY A 1 208 ? -17.664 -20.704 11.085 1.00 81.00 208 GLY A N 1
ATOM 1735 C CA . GLY A 1 208 ? -17.311 -22.001 10.508 1.00 81.00 208 GLY A CA 1
ATOM 1736 C C . GLY A 1 208 ? -15.903 -22.069 9.919 1.00 81.00 208 GLY A C 1
ATOM 1737 O O . GLY A 1 208 ? -15.588 -23.029 9.220 1.00 81.00 208 GLY A O 1
ATOM 1738 N N . VAL A 1 209 ? -15.034 -21.088 10.193 1.00 78.19 209 VAL A N 1
ATOM 1739 C CA . VAL A 1 209 ? -13.642 -21.134 9.727 1.00 78.19 209 VAL A CA 1
ATOM 1740 C C . VAL A 1 209 ? -12.903 -22.288 10.425 1.00 78.19 209 VAL A C 1
ATOM 1742 O O . VAL A 1 209 ? -12.878 -22.330 11.661 1.00 78.19 209 VAL A O 1
ATOM 1745 N N . PRO A 1 210 ? -12.257 -23.201 9.673 1.00 79.50 210 PRO A N 1
ATOM 1746 C CA . PRO A 1 210 ? -11.530 -24.328 10.249 1.00 79.50 210 PRO A CA 1
ATOM 1747 C C . PRO A 1 210 ? -10.421 -23.899 11.219 1.00 79.50 210 PRO A C 1
ATOM 1749 O O . PRO A 1 210 ? -9.704 -22.923 10.981 1.00 79.50 210 PRO A O 1
ATOM 1752 N N . LEU A 1 211 ? -10.228 -24.677 12.291 1.00 72.00 211 LEU A N 1
ATOM 1753 C CA . LEU A 1 211 ? -9.248 -24.394 13.350 1.00 72.00 211 LEU A CA 1
ATOM 1754 C C . LEU A 1 211 ? -7.816 -24.233 12.808 1.00 72.00 211 LEU A C 1
ATOM 1756 O O . LEU A 1 211 ? -7.046 -23.422 13.320 1.00 72.00 211 LEU A O 1
ATOM 1760 N N . GLU A 1 212 ? -7.470 -24.977 11.759 1.00 70.00 212 GLU A N 1
ATOM 1761 C CA . GLU A 1 212 ? -6.169 -24.909 11.087 1.00 70.00 212 GLU A CA 1
ATOM 1762 C C . GLU A 1 212 ? -5.899 -23.511 10.504 1.00 70.00 212 GLU A C 1
ATOM 1764 O O . GLU A 1 212 ? -4.848 -22.920 10.771 1.00 70.00 212 GLU A O 1
ATOM 1769 N N . LYS A 1 213 ? -6.893 -22.907 9.837 1.00 70.19 213 LYS A N 1
ATOM 1770 C CA . LYS A 1 213 ? -6.800 -21.544 9.287 1.00 70.19 213 LYS A CA 1
ATOM 1771 C C . LYS A 1 213 ? -6.724 -20.485 10.393 1.00 70.19 213 LYS A C 1
ATOM 1773 O O . LYS A 1 213 ? -5.971 -19.513 10.293 1.00 70.19 213 LYS A O 1
ATOM 1778 N N . LEU A 1 214 ? -7.446 -20.693 11.500 1.00 70.62 214 LEU A N 1
ATOM 1779 C CA . LEU A 1 214 ? -7.391 -19.806 12.672 1.00 70.62 214 LEU A CA 1
ATOM 1780 C C . LEU A 1 214 ? -6.001 -19.786 13.320 1.00 70.62 214 LEU A C 1
ATOM 1782 O O . LEU A 1 214 ? -5.534 -18.724 13.740 1.00 70.62 214 LEU A O 1
ATOM 1786 N N . LYS A 1 215 ? -5.311 -20.935 13.364 1.00 67.06 215 LYS A N 1
ATOM 1787 C CA . LYS A 1 215 ? -3.930 -21.030 13.863 1.00 67.06 215 LYS A CA 1
ATOM 1788 C C . LYS A 1 215 ? -2.954 -20.233 12.988 1.00 67.06 215 LYS A C 1
ATOM 1790 O O . LYS A 1 215 ? -2.126 -19.507 13.544 1.00 67.06 215 LYS A O 1
ATOM 1795 N N . SER A 1 216 ? -3.102 -20.280 11.658 1.00 66.69 216 SER A N 1
ATOM 1796 C CA . SER A 1 216 ? -2.311 -19.463 10.714 1.00 66.69 216 SER A CA 1
ATOM 1797 C C . SER A 1 216 ? -2.467 -17.955 10.986 1.00 66.69 216 SER A C 1
ATOM 1799 O O . SER A 1 216 ? -1.485 -17.208 11.041 1.00 66.69 216 SER A O 1
ATOM 1801 N N . LEU A 1 217 ? -3.691 -17.501 11.282 1.00 67.94 217 LEU A N 1
ATOM 1802 C CA . LEU A 1 217 ? -3.986 -16.101 11.614 1.00 67.94 217 LEU A CA 1
ATOM 1803 C C . LEU A 1 217 ? -3.449 -15.671 12.999 1.00 67.94 217 LEU A C 1
ATOM 1805 O O . LEU A 1 217 ? -3.063 -14.513 13.209 1.00 67.94 217 LEU A O 1
ATOM 1809 N N . ALA A 1 218 ? -3.420 -16.594 13.964 1.00 63.28 218 ALA A N 1
ATOM 1810 C CA . ALA A 1 218 ? -3.096 -16.324 15.362 1.00 63.28 218 ALA A CA 1
ATOM 1811 C C . ALA A 1 218 ? -1.585 -16.283 15.694 1.00 63.28 218 ALA A C 1
ATOM 1813 O O . ALA A 1 218 ? -1.250 -15.939 16.827 1.00 63.28 218 ALA A O 1
ATOM 1814 N N . ASN A 1 219 ? -0.681 -16.552 14.746 1.00 57.31 219 ASN A N 1
ATOM 1815 C CA . ASN A 1 219 ? 0.787 -16.339 14.765 1.00 57.31 219 ASN A CA 1
ATOM 1816 C C . ASN A 1 219 ? 1.571 -16.513 16.101 1.00 57.31 219 ASN A C 1
ATOM 1818 O O . ASN A 1 219 ? 2.655 -15.948 16.254 1.00 57.31 219 ASN A O 1
ATOM 1822 N N . HIS A 1 220 ? 1.071 -17.273 17.075 1.00 53.03 220 HIS A N 1
ATOM 1823 C CA . HIS A 1 220 ? 1.712 -17.491 18.370 1.00 53.03 220 HIS A CA 1
ATOM 1824 C C . HIS A 1 220 ? 1.353 -18.873 18.916 1.00 53.03 220 HIS A C 1
ATOM 1826 O O . HIS A 1 220 ? 0.257 -19.089 19.417 1.00 53.03 220 HIS A O 1
ATOM 1832 N N . SER A 1 221 ? 2.283 -19.809 18.726 1.00 36.97 221 SER A N 1
ATOM 1833 C CA . SER A 1 221 ? 3.102 -20.508 19.738 1.00 36.97 221 SER A CA 1
ATOM 1834 C C . SER A 1 221 ? 2.581 -20.848 21.146 1.00 36.97 221 SER A C 1
ATOM 1836 O O . SER A 1 221 ? 3.350 -21.463 21.864 1.00 36.97 221 SER A O 1
ATOM 1838 N N . ASP A 1 222 ? 1.360 -20.516 21.560 1.00 35.28 222 ASP A N 1
ATOM 1839 C CA . ASP A 1 222 ? 0.795 -20.987 22.836 1.00 35.28 222 ASP A CA 1
ATOM 1840 C C . ASP A 1 222 ? -0.733 -21.091 22.739 1.00 35.28 222 ASP A C 1
ATOM 1842 O O . ASP A 1 222 ? -1.496 -20.253 23.215 1.00 35.28 222 ASP A O 1
ATOM 1846 N N . ILE A 1 223 ? -1.182 -22.157 22.087 1.00 37.41 223 ILE A N 1
ATOM 1847 C CA . ILE A 1 223 ? -2.339 -22.908 22.569 1.00 37.41 223 ILE A CA 1
ATOM 1848 C C . ILE A 1 223 ? -1.684 -24.167 23.115 1.00 37.41 223 ILE A C 1
ATOM 1850 O O . ILE A 1 223 ? -1.184 -24.970 22.330 1.00 37.41 223 ILE A O 1
ATOM 1854 N N . SER A 1 224 ? -1.524 -24.259 24.433 1.00 33.59 224 SER A N 1
ATOM 1855 C CA . SER A 1 224 ? -0.766 -25.354 25.028 1.00 33.59 224 SER A CA 1
ATOM 1856 C C . SER A 1 224 ? -1.354 -26.702 24.600 1.00 33.59 224 SER A C 1
ATOM 1858 O O . SER A 1 224 ? -2.556 -26.906 24.776 1.00 33.59 224 SER A O 1
ATOM 1860 N N . ILE A 1 225 ? -0.462 -27.610 24.172 1.00 31.62 225 ILE A N 1
ATOM 1861 C CA . ILE A 1 225 ? -0.676 -29.049 23.906 1.00 31.62 225 ILE A CA 1
ATOM 1862 C C . ILE A 1 225 ? -1.381 -29.276 22.542 1.00 31.62 225 ILE A C 1
ATOM 1864 O O . ILE A 1 225 ? -2.479 -28.783 22.322 1.00 31.62 225 ILE A O 1
ATOM 1868 N N . THR A 1 226 ? -0.825 -29.924 21.514 1.00 27.67 226 THR A N 1
ATOM 1869 C CA . THR A 1 226 ? 0.164 -31.010 21.418 1.00 27.67 226 THR A CA 1
ATOM 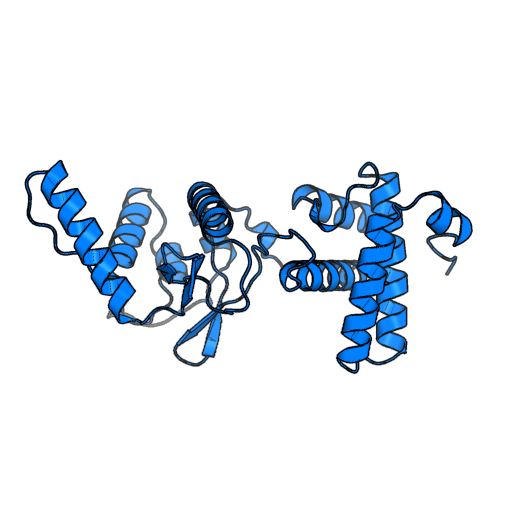1870 C C . THR A 1 226 ? 0.914 -30.933 20.077 1.00 27.67 226 THR A C 1
ATOM 1872 O O . THR A 1 226 ? 0.525 -30.220 19.154 1.00 27.67 226 THR A O 1
ATOM 1875 N N . GLU A 1 227 ? 2.005 -31.684 20.030 1.00 30.73 227 GLU A N 1
ATOM 1876 C CA . GLU A 1 227 ? 3.113 -31.723 19.083 1.00 30.73 227 GLU A CA 1
ATOM 1877 C C . GLU A 1 227 ? 2.810 -31.932 17.588 1.00 30.73 227 GLU A C 1
ATOM 1879 O O . GLU A 1 227 ? 1.852 -32.583 17.179 1.00 30.73 227 GLU A O 1
ATOM 1884 N N . SER A 1 228 ? 3.816 -31.509 16.813 1.00 30.86 228 SER A N 1
ATOM 1885 C CA . SER A 1 228 ? 4.142 -31.878 15.430 1.00 30.86 228 SER A CA 1
ATOM 1886 C C . SER A 1 228 ? 3.251 -31.284 14.331 1.00 30.86 228 SER A C 1
ATOM 1888 O O . SER A 1 228 ? 2.038 -31.202 14.448 1.00 30.86 228 SER A O 1
ATOM 1890 N N . TYR A 1 229 ? 3.897 -30.861 13.240 1.00 31.62 229 TYR A N 1
ATOM 1891 C CA . TYR A 1 229 ? 3.303 -30.259 12.036 1.00 31.62 229 TYR A CA 1
ATOM 1892 C C . TYR A 1 229 ? 2.868 -28.789 12.138 1.00 31.62 229 TYR A C 1
ATOM 1894 O O . TYR A 1 229 ? 1.771 -28.411 11.734 1.00 31.62 229 TYR A O 1
ATOM 1902 N N . LEU A 1 230 ? 3.764 -27.899 12.577 1.00 33.91 230 LEU A N 1
ATOM 1903 C CA . LEU A 1 230 ? 3.610 -26.474 12.263 1.00 33.91 230 LEU A CA 1
ATOM 1904 C C . LEU A 1 230 ? 3.986 -26.240 10.792 1.00 33.91 230 LEU A C 1
ATOM 1906 O O . LEU A 1 230 ? 5.128 -25.912 10.480 1.00 33.91 230 LEU A O 1
ATOM 1910 N N . LYS A 1 231 ? 3.014 -26.434 9.892 1.00 40.16 231 LYS A N 1
ATOM 1911 C CA . LYS A 1 231 ? 3.053 -25.846 8.548 1.00 40.16 231 LYS A CA 1
ATOM 1912 C C . LYS A 1 231 ? 3.196 -24.331 8.693 1.00 40.16 231 LYS A C 1
ATOM 1914 O O . LYS A 1 231 ? 2.497 -23.707 9.495 1.00 40.16 231 LYS A O 1
ATOM 1919 N N . ASP A 1 232 ? 4.115 -23.765 7.920 1.00 46.66 232 ASP A N 1
ATOM 1920 C CA . ASP A 1 232 ? 4.266 -22.326 7.767 1.00 46.66 232 ASP A CA 1
ATOM 1921 C C . ASP A 1 232 ? 2.920 -21.674 7.423 1.00 46.66 232 ASP A C 1
ATOM 1923 O O . ASP A 1 232 ? 2.087 -22.244 6.721 1.00 46.66 232 ASP A O 1
ATOM 1927 N N . ARG A 1 233 ? 2.715 -20.466 7.954 1.00 53.94 233 ARG A N 1
ATOM 1928 C CA . ARG A 1 233 ? 1.590 -19.564 7.669 1.00 53.94 233 ARG A CA 1
ATOM 1929 C C . ARG A 1 233 ? 1.205 -19.605 6.180 1.00 53.94 233 ARG A C 1
ATOM 1931 O O . ARG A 1 233 ? 1.905 -18.998 5.374 1.00 53.94 233 ARG A O 1
ATOM 1938 N N . SER A 1 234 ? 0.088 -20.246 5.832 1.00 65.00 234 SER A N 1
ATOM 1939 C CA . SER A 1 234 ? -0.497 -20.140 4.488 1.00 65.00 234 SER A CA 1
ATOM 1940 C C . SER A 1 234 ? -1.116 -18.749 4.333 1.00 65.00 234 SER A C 1
ATOM 1942 O O . SER A 1 234 ? -2.011 -18.366 5.096 1.00 65.00 234 SER A O 1
ATOM 1944 N N . GLU A 1 235 ? -0.589 -17.952 3.397 1.00 61.22 235 GLU A N 1
ATOM 1945 C CA . GLU A 1 235 ? -1.155 -16.634 3.072 1.00 61.22 235 GLU A CA 1
ATOM 1946 C C . GLU A 1 235 ? -2.523 -16.785 2.389 1.00 61.22 235 GLU A C 1
ATOM 1948 O O . GLU A 1 235 ? -3.367 -15.900 2.527 1.00 61.22 235 GLU A O 1
ATOM 1953 N N . GLU A 1 236 ? -2.761 -17.927 1.742 1.00 59.47 236 GLU A N 1
ATOM 1954 C CA . GLU A 1 236 ? -4.010 -18.314 1.087 1.00 59.47 236 GLU A CA 1
ATOM 1955 C C . GLU A 1 236 ? -5.149 -18.472 2.098 1.00 59.47 236 GLU A C 1
ATOM 1957 O O . GLU A 1 236 ? -6.220 -17.891 1.921 1.00 59.47 236 GLU A O 1
ATOM 1962 N N . ASP A 1 237 ? -4.897 -19.172 3.208 1.00 63.72 237 ASP A N 1
ATOM 1963 C CA . ASP A 1 237 ? -5.884 -19.348 4.277 1.00 63.72 237 ASP A CA 1
ATOM 1964 C C . ASP A 1 237 ? -6.307 -18.008 4.884 1.00 63.72 237 ASP A C 1
ATOM 1966 O O . ASP A 1 237 ? -7.485 -17.768 5.161 1.00 63.72 237 ASP A O 1
ATOM 1970 N N . ILE A 1 238 ? -5.336 -17.115 5.097 1.00 61.81 238 ILE A N 1
ATOM 1971 C CA . ILE A 1 238 ? -5.607 -15.792 5.655 1.00 61.81 238 ILE A CA 1
ATOM 1972 C C . ILE A 1 238 ? -6.380 -14.954 4.638 1.00 61.81 238 ILE A C 1
ATOM 1974 O O . ILE A 1 238 ? -7.345 -14.298 5.014 1.00 61.81 238 ILE A O 1
ATOM 1978 N N . ALA A 1 239 ? -6.011 -14.995 3.360 1.00 60.75 239 ALA A N 1
ATOM 1979 C CA . ALA A 1 239 ? -6.737 -14.299 2.308 1.00 60.75 239 ALA A CA 1
ATOM 1980 C C . ALA A 1 239 ? -8.222 -14.674 2.299 1.00 60.75 239 ALA A C 1
ATOM 1982 O O . ALA A 1 239 ? -9.084 -13.800 2.408 1.00 60.75 239 ALA A O 1
ATOM 1983 N N . GLU A 1 240 ? -8.510 -15.972 2.281 1.00 65.12 240 GLU A N 1
ATOM 1984 C CA . GLU A 1 240 ? -9.868 -16.501 2.246 1.00 65.12 240 GLU A CA 1
ATOM 1985 C C . GLU A 1 240 ? -10.693 -16.049 3.462 1.00 65.12 240 GLU A C 1
ATOM 1987 O O . GLU A 1 240 ? -11.817 -15.574 3.303 1.00 65.12 240 GLU A O 1
ATOM 1992 N N . ILE A 1 241 ? -10.106 -16.069 4.668 1.00 68.06 241 ILE A N 1
ATOM 1993 C CA . ILE A 1 241 ? -10.743 -15.575 5.905 1.00 68.06 241 ILE A CA 1
ATOM 1994 C C . ILE A 1 241 ? -11.187 -14.107 5.792 1.00 68.06 241 ILE A C 1
ATOM 1996 O O . ILE A 1 241 ? -12.177 -13.694 6.404 1.00 68.06 241 ILE A O 1
ATOM 2000 N N . PHE A 1 242 ? -10.437 -13.284 5.062 1.00 63.53 242 PHE A N 1
ATOM 2001 C CA . PHE A 1 242 ? -10.759 -11.871 4.863 1.00 63.53 242 PHE A CA 1
ATOM 2002 C C . PHE A 1 242 ? -11.582 -11.615 3.592 1.00 63.53 242 PHE A C 1
ATOM 2004 O O . PHE A 1 242 ? -11.825 -10.449 3.272 1.00 63.53 242 PHE A O 1
ATOM 2011 N N . GLY A 1 243 ? -12.040 -12.664 2.896 1.00 60.34 243 GLY A N 1
ATOM 2012 C CA . GLY A 1 243 ? -12.747 -12.543 1.618 1.00 60.34 243 GLY A CA 1
ATOM 2013 C C . GLY A 1 243 ? -11.847 -11.989 0.512 1.00 60.34 243 GLY A C 1
ATOM 2014 O O . GLY A 1 243 ? -12.302 -11.246 -0.356 1.00 60.34 243 GLY A O 1
ATOM 2015 N N . MET A 1 244 ? -10.551 -12.281 0.590 1.00 54.94 244 MET A N 1
ATOM 2016 C CA . MET A 1 244 ? -9.531 -11.868 -0.364 1.00 54.94 244 MET A CA 1
ATOM 2017 C C . MET A 1 244 ? -9.141 -13.067 -1.230 1.00 54.94 244 MET A C 1
ATOM 2019 O O . MET A 1 244 ? -9.010 -14.181 -0.737 1.00 54.94 244 MET A O 1
ATOM 2023 N N . ASP A 1 245 ? -8.943 -12.832 -2.524 1.00 51.12 245 ASP A N 1
ATOM 2024 C CA . ASP A 1 245 ? -8.532 -13.859 -3.486 1.00 51.12 245 ASP A CA 1
ATOM 2025 C C . ASP A 1 245 ? -7.110 -14.377 -3.150 1.00 51.12 245 ASP A C 1
ATOM 2027 O O . ASP A 1 245 ? -6.160 -13.585 -3.154 1.00 51.12 245 ASP A O 1
ATOM 2031 N N . PRO A 1 246 ? -6.926 -15.679 -2.850 1.00 44.12 246 PRO A N 1
ATOM 2032 C CA . PRO A 1 246 ? -5.616 -16.266 -2.561 1.00 44.12 246 PRO A CA 1
ATOM 2033 C C . PRO A 1 246 ? -4.584 -16.067 -3.680 1.00 44.12 246 PRO A C 1
ATOM 2035 O O . PRO A 1 246 ? -3.382 -16.028 -3.417 1.00 44.12 246 PRO A O 1
ATOM 2038 N N . SER A 1 247 ? -5.032 -15.857 -4.927 1.00 45.41 247 SER A N 1
ATOM 2039 C CA . SER A 1 247 ? -4.157 -15.585 -6.072 1.00 45.41 247 SER A CA 1
ATOM 2040 C C . SER A 1 247 ? -3.362 -14.279 -5.929 1.00 45.41 247 SER A C 1
ATOM 2042 O O . SER A 1 247 ? -2.446 -14.039 -6.711 1.00 45.41 247 SER A O 1
ATOM 2044 N N . TYR A 1 248 ? -3.709 -13.406 -4.975 1.00 38.50 248 TYR A N 1
ATOM 2045 C CA . TYR A 1 248 ? -2.924 -12.214 -4.644 1.00 38.50 248 TYR A CA 1
ATOM 2046 C C . TYR A 1 248 ? -1.593 -12.541 -3.935 1.00 38.50 248 TYR A C 1
ATOM 2048 O O . TYR A 1 248 ? -0.778 -11.631 -3.754 1.00 38.50 248 TYR A O 1
ATOM 2056 N N . PHE A 1 249 ? -1.374 -13.800 -3.528 1.00 44.78 249 PHE A N 1
ATOM 2057 C CA . PHE A 1 249 ? -0.258 -14.222 -2.668 1.00 44.78 249 PHE A CA 1
ATOM 2058 C C . PHE A 1 249 ? 0.630 -15.319 -3.272 1.00 44.78 249 PHE A C 1
ATOM 2060 O O . PHE A 1 249 ? 1.715 -15.559 -2.742 1.00 44.78 249 PHE A O 1
ATOM 2067 N N . ALA A 1 250 ? 0.226 -15.923 -4.396 1.00 37.44 250 ALA A N 1
ATOM 2068 C CA . ALA A 1 250 ? 1.085 -16.821 -5.161 1.00 37.44 250 ALA A CA 1
ATOM 2069 C C . ALA A 1 250 ? 2.281 -16.032 -5.729 1.00 37.44 250 ALA A C 1
ATOM 2071 O O . ALA A 1 250 ? 2.095 -15.006 -6.391 1.00 37.44 250 ALA A O 1
ATOM 2072 N N . ALA A 1 251 ? 3.491 -16.476 -5.376 1.00 33.53 251 ALA A N 1
ATOM 2073 C CA . ALA A 1 251 ? 4.767 -15.875 -5.770 1.00 33.53 251 ALA A CA 1
ATOM 2074 C C . ALA A 1 251 ? 5.020 -15.941 -7.282 1.00 33.53 251 ALA A C 1
ATOM 2076 O O . ALA A 1 251 ? 4.659 -16.970 -7.895 1.00 33.53 251 ALA A O 1
#

pLDDT: mean 77.53, std 17.08, range [27.67, 95.44]

Sequence (251 aa):
MKRIVDQAIYEKHVSQENKNLVKDFLIEKKAQGKAASTLQQYNWDLRIILFLIHEHFENKNLIELTRKDIRNLSIIFQDMGMSNARVNGLMSALRSALEFCADDDDYNYEFNVGSRVRGKRGKKFRLYYNPRVQECIRLYMNQRGKDTIPDLFVRVYKNGGRKTLNKSVFNYWCKIFAKMLNEKEGKEFKINPHCFRHSRLDNLKVQGVPLEKLKSLANHSDISITESYLKDRSEEDIAEIFGMDPSYFAA

Organism: NCBI:txid1053233

Secondary structure (DSSP, 8-state):
---SS-HHHHHHHS-HHHHHHHHHHHHHHHHTT--HHHHHHHHHHHHHHHHHHHHHSTT--GGG--HHHHHHHHHHHHHTT--HHHHHHHHHHHHHHHHHHHH-TTS-----TTPEEE-GGG-EEE----HHHHHHHHHHHHHH-S-S--SSSEEEPTTS-EEEPPTHHHHHHHHHHHHHHHHHHSS-----HHHHHHHHHHHHHHTT--HHHHHHHH--S-S----S------HHHHHHHTT--GGGT--

Radius of gyration: 22.71 Å; chains: 1; bounding box: 50×56×64 Å

Foldseek 3Di:
DPLLDDPVRLVPQADPQLVVLLVVLLVVVVVVVDDPVVSVLLVSLSSNLRVVCRVPVVNDHLLPQDPVNLVVSLVVCVVVVHDPVSSVSSSVSSVSSLVVLCVDPVRPNPDDQADWDADPPRDTDGDDDAPVVVVVLVVVCVVLDDDDDPDSDWDADPVRDIGDDDPVVQQVVQVVVQVVVCVVPVDGDRGDPVVVLVVLLVVLVVVVQDPLLSVLVSPDDDPDDDDDDPDHRQPLSVCVSSVHHSVVPDD

InterPro domains:
  IPR002104 Integrase, catalytic domain [PF00589] (117-233)
  IPR002104 Integrase, catalytic domain [PS51898] (47-243)
  IPR010998 Integrase/recombinase, N-terminal [G3DSA:1.10.150.130] (11-105)
  IPR011010 DNA breaking-rejoining enzyme, catalytic core [SSF56349] (20-236)
  IPR013762 Integrase-like, catalytic domain superfamily [G3DSA:1.10.443.10] (106-235)
  IPR044068 Core-binding (CB) domain [PS51900] (16-102)